Protein AF-A0A133Y085-F1 (afdb_monomer_lite)

pLDDT: mean 84.0, std 13.3, range [36.0, 98.31]

Radius of gyration: 23.94 Å; chains: 1; bounding box: 56×53×66 Å

Secondary structure (DSSP, 8-state):
-HHHHHHHHHHHH-TTEEEEEEE--TT-SS--HHHHHT-EEE-TTS--S-SSTT---EEEEEEPPHHHHHHHHHHHHTT---PPTT---S--HHHHHHHHHTHHHHHHHHHHT---HHHHTTEEE-TTS-EEETTHHHHGGGGGGSSS--SSHHHHHHHHHHHHHHSPP-----HHHHHHHHHHHHHH---B-SPPPHHHH-TTGGGTT--SS-HHHHHHHHHHHHTTB-EEEPPP--STT-HHHHHHH-GGGGEE-TTSPPPPPSEEE-SSHHHHHHHHHHHT-STT-EEEEEEEBTTSSEEEEEEEEETTEEEEEETTTTEEE-HHHHHHHBPTT--EEEEE-TT-EE-HHHHTTTEEEGGG-

Foldseek 3Di:
DVVLQVVLVVLLPDQQFQWKWKAADPPDPDTDPVSVLQGTTDASLQRPPAQDPPHPIDIGTDGQDPVQVVVQVVCVVVVAHDHGPPRDLHRDPSVVVVCVVCQVVQLVCVVVVNHGPSQVVFWDQDPVSDTDGPCNVVVLVSVPNPQAAQQVHDPVRVVLVVLQVPADQDPDADPLQVVLQVVLCVLQVFDFDDADGLCQLASLQQAVVLAPLQQLLSQVSSLVVNRRTQKYWDHADPDPPQLSVVSQVPSLVFWAASVRDRDAFLDWADDDLVRSQVVVQVSQPDAQWKKKKKAQFQVGGIHIWMWHQGPSGIWTARRSSGYTDDSSVVSVRHDPPIIIGIHTPNRIRGDSNSNNSTMDHPVVD

Structure (mmCIF, N/CA/C/O backbone):
data_AF-A0A133Y085-F1
#
_entry.id   AF-A0A133Y085-F1
#
loop_
_atom_site.group_PDB
_atom_site.id
_atom_site.type_symbol
_atom_site.label_atom_id
_atom_site.label_alt_id
_atom_site.label_comp_id
_atom_site.label_asym_id
_atom_site.label_entity_id
_atom_site.label_seq_id
_atom_site.pdbx_PDB_ins_code
_atom_site.Cartn_x
_atom_site.Cartn_y
_atom_site.Cartn_z
_atom_site.occupancy
_atom_site.B_iso_or_equiv
_atom_site.auth_seq_id
_atom_site.auth_comp_id
_atom_site.auth_asym_id
_atom_site.auth_atom_id
_atom_site.pdbx_PDB_model_num
ATOM 1 N N . MET A 1 1 ? 8.351 -23.761 -26.517 1.00 59.41 1 MET A N 1
ATOM 2 C CA . MET A 1 1 ? 7.647 -22.620 -25.881 1.00 59.41 1 MET A CA 1
ATOM 3 C C . MET A 1 1 ? 7.421 -22.854 -24.388 1.00 59.41 1 MET A C 1
ATOM 5 O O . MET A 1 1 ? 7.901 -22.040 -23.619 1.00 59.41 1 MET A O 1
ATOM 9 N N . ALA A 1 2 ? 6.787 -23.957 -23.954 1.00 66.62 2 ALA A N 1
ATOM 10 C CA . ALA A 1 2 ? 6.558 -24.228 -22.522 1.00 66.62 2 ALA A CA 1
ATOM 11 C C . ALA A 1 2 ? 7.848 -24.293 -21.673 1.00 66.62 2 ALA A C 1
ATOM 13 O O . ALA A 1 2 ? 7.907 -23.676 -20.616 1.00 66.62 2 ALA A O 1
ATOM 14 N N . TYR A 1 3 ? 8.906 -24.954 -22.164 1.00 75.88 3 TYR A N 1
ATOM 15 C CA . TYR A 1 3 ? 10.176 -25.046 -21.428 1.00 75.88 3 TYR A CA 1
ATOM 16 C C . TYR A 1 3 ? 10.865 -23.684 -21.247 1.00 75.88 3 TYR A C 1
ATOM 18 O O . TYR A 1 3 ? 11.326 -23.377 -20.158 1.00 75.88 3 TYR A O 1
ATOM 26 N N . HIS A 1 4 ? 10.853 -22.824 -22.272 1.00 81.06 4 HIS A N 1
ATOM 27 C CA . HIS A 1 4 ? 11.414 -21.475 -22.174 1.00 81.06 4 HIS A CA 1
ATOM 28 C C . HIS A 1 4 ? 10.704 -20.612 -21.133 1.00 81.06 4 HIS A C 1
ATOM 30 O O . HIS A 1 4 ? 11.339 -19.824 -20.439 1.00 81.06 4 HIS A O 1
ATOM 36 N N . LYS A 1 5 ? 9.380 -20.761 -21.017 1.00 76.31 5 LYS A N 1
ATOM 37 C CA . LYS A 1 5 ? 8.608 -20.046 -20.003 1.00 76.31 5 LYS A CA 1
ATOM 38 C C . LYS A 1 5 ? 9.004 -20.491 -18.592 1.00 76.31 5 LYS A C 1
ATOM 40 O O . LYS A 1 5 ? 9.280 -19.638 -17.756 1.00 76.31 5 LYS A O 1
ATOM 45 N N . ALA A 1 6 ? 9.120 -21.801 -18.370 1.00 73.75 6 ALA A N 1
ATOM 46 C CA . ALA A 1 6 ? 9.580 -22.358 -17.097 1.00 73.75 6 ALA A CA 1
ATOM 47 C C . ALA A 1 6 ? 11.016 -21.916 -16.746 1.00 73.75 6 ALA A C 1
ATOM 49 O O . ALA A 1 6 ? 11.302 -21.605 -15.591 1.00 73.75 6 ALA A O 1
ATOM 50 N N . ASP A 1 7 ? 11.910 -21.831 -17.738 1.00 80.56 7 ASP A N 1
ATOM 51 C CA . ASP A 1 7 ? 13.266 -21.306 -17.547 1.00 80.56 7 ASP A CA 1
ATOM 52 C C . ASP A 1 7 ? 13.260 -19.837 -17.107 1.00 80.56 7 ASP A C 1
ATOM 54 O O . ASP A 1 7 ? 13.923 -19.497 -16.126 1.00 80.56 7 ASP A O 1
ATOM 58 N N . ASN A 1 8 ? 12.467 -18.981 -17.763 1.00 79.81 8 ASN A N 1
ATOM 59 C CA . ASN A 1 8 ? 12.335 -17.575 -17.368 1.00 79.81 8 ASN A CA 1
ATOM 60 C C . ASN A 1 8 ? 11.776 -17.430 -15.945 1.00 79.81 8 ASN A C 1
ATOM 62 O O . ASN A 1 8 ? 12.309 -16.653 -15.156 1.00 79.81 8 ASN A O 1
ATOM 66 N N . GLU A 1 9 ? 10.726 -18.179 -15.595 1.00 77.38 9 GLU A N 1
ATOM 67 C CA . GLU A 1 9 ? 10.132 -18.155 -14.249 1.00 77.38 9 GLU A CA 1
ATOM 68 C C . GLU A 1 9 ? 11.148 -18.572 -13.179 1.00 77.38 9 GLU A C 1
ATOM 70 O O . GLU A 1 9 ? 11.327 -17.866 -12.185 1.00 77.38 9 GLU A O 1
ATOM 75 N N . ARG A 1 10 ? 11.889 -19.658 -13.427 1.00 78.25 10 ARG A N 1
ATOM 76 C CA . ARG A 1 10 ? 12.963 -20.121 -12.543 1.00 78.25 10 ARG A CA 1
ATOM 77 C C . ARG A 1 10 ? 14.053 -19.063 -12.372 1.00 78.25 10 ARG A C 1
ATOM 79 O O . ARG A 1 10 ? 14.468 -18.781 -11.253 1.00 78.25 10 ARG A O 1
ATOM 86 N N . TRP A 1 11 ? 14.528 -18.462 -13.460 1.00 82.25 11 TRP A N 1
ATOM 87 C CA . TRP A 1 11 ? 15.609 -17.472 -13.408 1.00 82.25 11 TRP A CA 1
ATOM 88 C C . TRP A 1 11 ? 15.200 -16.154 -12.753 1.00 82.25 11 TRP A C 1
ATOM 90 O O . TRP A 1 11 ? 16.038 -15.517 -12.120 1.00 82.25 11 TRP A O 1
ATOM 100 N N . ARG A 1 12 ? 13.925 -15.758 -12.843 1.00 76.00 12 ARG A N 1
ATOM 101 C CA . ARG A 1 12 ? 13.404 -14.576 -12.136 1.00 76.00 12 ARG A CA 1
ATOM 102 C C . ARG A 1 12 ? 13.504 -14.718 -10.615 1.00 76.00 12 ARG A C 1
ATOM 104 O O . ARG A 1 12 ? 13.791 -13.732 -9.938 1.00 76.00 12 ARG A O 1
ATOM 111 N N . GLN A 1 13 ? 13.306 -15.930 -10.093 1.00 68.44 13 GLN A N 1
ATOM 112 C CA . GLN A 1 13 ? 13.339 -16.220 -8.654 1.00 68.44 13 GLN A CA 1
ATOM 113 C C . GLN A 1 13 ? 14.761 -16.308 -8.080 1.00 68.44 13 GLN A C 1
ATOM 115 O O . GLN A 1 13 ? 14.950 -16.117 -6.880 1.00 68.44 13 GLN A O 1
ATOM 120 N N . LEU A 1 14 ? 15.762 -16.574 -8.922 1.00 76.12 14 LEU A N 1
ATOM 121 C CA . LEU A 1 14 ? 17.153 -16.719 -8.502 1.00 76.12 14 LEU A CA 1
ATOM 122 C C . LEU A 1 14 ? 17.861 -15.360 -8.506 1.00 76.12 14 LEU A C 1
ATOM 124 O O . LEU A 1 14 ? 17.887 -14.630 -9.498 1.00 76.12 14 LEU A O 1
ATOM 128 N N . ASP A 1 15 ? 18.457 -15.011 -7.375 1.00 71.25 15 ASP A N 1
ATOM 129 C CA . ASP A 1 15 ? 19.050 -13.697 -7.137 1.00 71.25 15 ASP A CA 1
ATOM 130 C C . ASP A 1 15 ? 20.455 -13.545 -7.744 1.00 71.25 15 ASP A C 1
ATOM 132 O O . ASP A 1 15 ? 20.863 -12.436 -8.075 1.00 71.25 15 ASP A O 1
ATOM 136 N N . PHE A 1 16 ? 21.172 -14.652 -7.944 1.00 79.62 16 PHE A N 1
ATOM 137 C CA . PHE A 1 16 ? 22.476 -14.704 -8.616 1.00 79.62 16 PHE A CA 1
ATOM 138 C C . PHE A 1 16 ? 22.390 -14.734 -10.152 1.00 79.62 16 PHE A C 1
ATOM 140 O O . PHE A 1 16 ? 23.419 -14.819 -10.823 1.00 79.62 16 PHE A O 1
ATOM 147 N N . ILE A 1 17 ? 21.186 -14.686 -10.733 1.00 85.31 17 ILE A N 1
ATOM 148 C CA . ILE A 1 17 ? 20.999 -14.589 -12.185 1.00 85.31 17 ILE A CA 1
ATOM 149 C C . ILE A 1 17 ? 20.945 -13.115 -12.592 1.00 85.31 17 ILE A C 1
ATOM 151 O O . ILE A 1 17 ? 20.095 -12.352 -12.134 1.00 85.31 17 ILE A O 1
ATOM 155 N N . LEU A 1 18 ? 21.846 -12.718 -13.489 1.00 83.56 18 LEU A N 1
ATOM 156 C CA . LEU A 1 18 ? 22.022 -11.341 -13.966 1.00 83.56 18 LEU A CA 1
ATOM 157 C C . LEU A 1 18 ? 21.178 -11.001 -15.204 1.00 83.56 18 LEU A C 1
ATOM 159 O O . LEU A 1 18 ? 21.094 -9.838 -15.593 1.00 83.56 18 LEU A O 1
ATOM 163 N N . GLY A 1 19 ? 20.618 -12.013 -15.858 1.00 89.00 19 GLY A N 1
ATOM 164 C CA . GLY A 1 19 ? 20.012 -11.946 -17.183 1.00 89.00 19 GLY A CA 1
ATOM 165 C C . GLY A 1 19 ? 20.162 -13.287 -17.887 1.00 89.00 19 GLY A C 1
ATOM 166 O O . GLY A 1 19 ? 20.570 -14.276 -17.273 1.00 89.00 19 GLY A O 1
ATOM 167 N N . TYR A 1 20 ? 19.895 -13.321 -19.185 1.00 92.12 20 TYR A N 1
ATOM 168 C CA . TYR A 1 20 ? 20.208 -14.482 -20.012 1.00 92.12 20 TYR A CA 1
ATOM 169 C C . TYR A 1 20 ? 20.668 -14.066 -21.404 1.00 92.12 20 TYR A C 1
ATOM 171 O O . TYR A 1 20 ? 20.372 -12.981 -21.899 1.00 92.12 20 TYR A O 1
ATOM 179 N N . GLU A 1 21 ? 21.426 -14.945 -22.038 1.00 94.06 21 GLU A N 1
ATOM 180 C CA . GLU A 1 21 ? 21.871 -14.816 -23.414 1.00 94.06 21 GLU A CA 1
ATOM 181 C C . GLU A 1 21 ? 21.022 -15.737 -24.289 1.00 94.06 21 GLU A C 1
ATOM 183 O O . GLU A 1 21 ? 21.017 -16.952 -24.098 1.00 94.06 21 GLU A O 1
ATOM 188 N N . VAL A 1 22 ? 20.280 -15.161 -25.233 1.00 92.88 22 VAL A N 1
ATOM 189 C CA . VAL A 1 22 ? 19.576 -15.927 -26.262 1.00 92.88 22 VAL A CA 1
ATOM 190 C C . VAL A 1 22 ? 20.580 -16.250 -27.351 1.00 92.88 22 VAL A C 1
ATOM 192 O O . VAL A 1 22 ? 21.147 -15.326 -27.930 1.00 92.88 22 VAL A O 1
ATOM 195 N N . LYS A 1 23 ? 20.761 -17.541 -27.636 1.00 89.88 23 LYS A N 1
ATOM 196 C CA . LYS A 1 23 ? 21.624 -18.050 -28.700 1.00 89.88 23 LYS A CA 1
ATOM 197 C C . LYS A 1 23 ? 20.839 -18.774 -29.766 1.00 89.88 23 LYS A C 1
ATOM 199 O O . LYS A 1 23 ? 19.851 -19.476 -29.499 1.00 89.88 23 LYS A O 1
ATOM 204 N N . VAL A 1 24 ? 21.318 -18.636 -30.994 1.00 88.00 24 VAL A N 1
ATOM 205 C CA . VAL A 1 24 ? 20.749 -19.368 -32.115 1.00 88.00 24 VAL A CA 1
ATOM 206 C C . VAL A 1 24 ? 21.204 -20.827 -32.074 1.00 88.00 24 VAL A C 1
ATOM 208 O O . VAL A 1 24 ? 22.325 -21.152 -31.689 1.00 88.00 24 VAL A O 1
ATOM 211 N N . SER A 1 25 ? 20.304 -21.748 -32.416 1.00 76.94 25 SER A N 1
ATOM 212 C CA . SER A 1 25 ? 20.631 -23.173 -32.459 1.00 76.94 25 SER A CA 1
ATOM 213 C C . SER A 1 25 ? 21.518 -23.468 -33.670 1.00 76.94 25 SER A C 1
ATOM 215 O O . SER A 1 25 ? 21.072 -23.347 -34.809 1.00 76.94 25 SER A O 1
ATOM 217 N N . GLY A 1 26 ? 22.768 -23.862 -33.418 1.00 67.25 26 GLY A N 1
ATOM 218 C CA . GLY A 1 26 ? 23.760 -24.168 -34.456 1.00 67.25 26 GLY A CA 1
ATOM 219 C C . GLY A 1 26 ? 23.521 -25.474 -35.226 1.00 67.25 26 GLY A C 1
ATOM 220 O O . GLY A 1 26 ? 24.322 -25.823 -36.083 1.00 67.25 26 GLY A O 1
ATOM 221 N N . THR A 1 27 ? 22.446 -26.214 -34.939 1.00 62.78 27 THR A N 1
ATOM 222 C CA . THR A 1 27 ? 22.132 -27.505 -35.582 1.00 62.78 27 THR A CA 1
ATOM 223 C C . THR A 1 27 ? 21.254 -27.383 -36.832 1.00 62.78 27 THR A C 1
ATOM 225 O O . THR A 1 27 ? 20.909 -28.400 -37.431 1.00 62.78 27 THR A O 1
ATOM 228 N N . ASN A 1 28 ? 20.875 -26.170 -37.250 1.00 60.53 28 ASN A N 1
ATOM 229 C CA . ASN A 1 28 ? 20.062 -25.947 -38.447 1.00 60.53 28 ASN A CA 1
ATOM 230 C C . ASN A 1 28 ? 20.889 -25.279 -39.566 1.00 60.53 28 ASN A C 1
ATOM 232 O O . ASN A 1 28 ? 21.370 -24.170 -39.344 1.00 60.53 28 ASN A O 1
ATOM 236 N N . PRO A 1 29 ? 21.004 -25.874 -40.771 1.00 61.44 29 PRO A N 1
ATOM 237 C CA . PRO A 1 29 ? 21.703 -25.250 -41.901 1.00 61.44 29 PRO A CA 1
ATOM 238 C C . PRO A 1 29 ? 21.036 -23.954 -42.396 1.00 61.44 29 PRO A C 1
ATOM 240 O O . PRO A 1 29 ? 21.716 -23.096 -42.947 1.00 61.44 29 PRO A O 1
ATOM 243 N N . ASN A 1 30 ? 19.732 -23.772 -42.153 1.00 67.69 30 ASN A N 1
ATOM 244 C CA . ASN A 1 30 ? 18.993 -22.555 -42.502 1.00 67.69 30 ASN A CA 1
ATOM 245 C C . ASN A 1 30 ? 18.658 -21.755 -41.245 1.00 67.69 30 ASN A C 1
ATOM 247 O O . ASN A 1 30 ? 17.535 -21.790 -40.728 1.00 67.69 30 ASN A O 1
ATOM 251 N N . VAL A 1 31 ? 19.664 -21.057 -40.727 1.00 72.56 31 VAL A N 1
ATOM 252 C CA . VAL A 1 31 ? 19.506 -20.197 -39.560 1.00 72.56 31 VAL A CA 1
ATOM 253 C C . VAL A 1 31 ? 18.552 -19.046 -39.895 1.00 72.56 31 VAL A C 1
ATOM 255 O O . VAL A 1 31 ? 18.746 -18.318 -40.865 1.00 72.56 31 VAL A O 1
ATOM 258 N N . CYS A 1 32 ? 17.492 -18.886 -39.100 1.00 83.38 32 CYS A N 1
ATOM 259 C CA . CYS A 1 32 ? 16.495 -17.843 -39.327 1.00 83.38 32 CYS A CA 1
ATOM 260 C C . CYS A 1 32 ? 17.144 -16.443 -39.228 1.00 83.38 32 CYS A C 1
ATOM 262 O O . CYS A 1 32 ? 17.728 -16.141 -38.183 1.00 83.38 32 CYS A O 1
ATOM 264 N N . PRO A 1 33 ? 16.999 -15.563 -40.243 1.00 86.69 33 PRO A N 1
ATOM 265 C CA . PRO A 1 33 ? 17.565 -14.212 -40.210 1.00 86.69 33 PRO A CA 1
ATOM 266 C C . PRO A 1 33 ? 17.097 -13.382 -39.014 1.00 86.69 33 PRO A C 1
ATOM 268 O O . PRO A 1 33 ? 17.908 -12.709 -38.389 1.00 86.69 33 PRO A O 1
ATOM 271 N N . LEU A 1 34 ? 15.819 -13.506 -38.634 1.00 87.38 34 LEU A N 1
ATOM 272 C CA . LEU A 1 34 ? 15.273 -12.844 -37.446 1.00 87.38 34 LEU A CA 1
ATOM 273 C C . LEU A 1 34 ? 15.955 -13.336 -36.163 1.00 87.38 34 LEU A C 1
ATOM 275 O O . LEU A 1 34 ? 16.237 -12.551 -35.269 1.00 87.38 34 LEU A O 1
ATOM 279 N N . CYS A 1 35 ? 16.237 -14.637 -36.057 1.00 89.00 35 CYS A N 1
ATOM 280 C CA . CYS A 1 35 ? 16.914 -15.186 -34.886 1.00 89.00 35 CYS A CA 1
ATOM 281 C C . CYS A 1 35 ? 18.345 -14.668 -34.742 1.00 89.00 35 CYS A C 1
ATOM 283 O O . CYS A 1 35 ? 18.760 -14.432 -33.614 1.00 89.00 35 CYS A O 1
ATOM 285 N N . MET A 1 36 ? 19.068 -14.500 -35.855 1.00 88.62 36 MET A N 1
ATOM 286 C CA . MET A 1 36 ? 20.408 -13.897 -35.852 1.00 88.62 36 MET A CA 1
ATOM 287 C C . MET A 1 36 ? 20.336 -12.410 -35.515 1.00 88.62 36 MET A C 1
ATOM 289 O O . MET A 1 36 ? 21.104 -11.918 -34.698 1.00 88.62 36 MET A O 1
ATOM 293 N N . GLU A 1 37 ? 19.375 -11.699 -36.111 1.00 90.81 37 GLU A N 1
ATOM 294 C CA . GLU A 1 37 ? 19.168 -10.277 -35.854 1.00 90.81 37 GLU A CA 1
ATOM 295 C C . GLU A 1 37 ? 18.845 -10.007 -34.385 1.00 90.81 37 GLU A C 1
ATOM 297 O O . GLU A 1 37 ? 19.318 -9.013 -33.855 1.00 90.81 37 GLU A O 1
ATOM 302 N N . LEU A 1 38 ? 18.064 -10.869 -33.726 1.00 92.06 38 LEU A N 1
ATOM 303 C CA . LEU A 1 38 ? 17.627 -10.693 -32.337 1.00 92.06 38 LEU A CA 1
ATOM 304 C C . LEU A 1 38 ? 18.476 -11.477 -31.319 1.00 92.06 38 LEU A C 1
ATOM 306 O O . LEU A 1 38 ? 18.115 -11.546 -30.143 1.00 92.06 38 LEU A O 1
ATOM 310 N N . GLU A 1 39 ? 19.590 -12.081 -31.730 1.00 91.94 39 GLU A N 1
ATOM 311 C CA . GLU A 1 39 ? 20.511 -12.756 -30.811 1.00 91.94 39 GLU A CA 1
ATOM 312 C C . GLU A 1 39 ? 21.131 -11.756 -29.820 1.00 91.94 39 GLU A C 1
ATOM 314 O O . GLU A 1 39 ? 21.417 -10.611 -30.171 1.00 91.94 39 GLU A O 1
ATOM 319 N N . GLY A 1 40 ? 21.351 -12.163 -28.568 1.00 93.25 40 GLY A N 1
ATOM 320 C CA . GLY A 1 40 ? 22.070 -11.323 -27.612 1.00 93.25 40 GLY A CA 1
ATOM 321 C C . GLY A 1 40 ? 21.645 -11.499 -26.163 1.00 93.25 40 GLY A C 1
ATOM 322 O O . GLY A 1 40 ? 20.989 -12.468 -25.784 1.00 93.25 40 GLY A O 1
ATOM 323 N N . LYS A 1 41 ? 22.055 -10.538 -25.334 1.00 93.12 41 LYS A N 1
ATOM 324 C CA . LYS A 1 41 ? 21.824 -10.543 -23.886 1.00 93.12 41 LYS A CA 1
ATOM 325 C C . LYS A 1 41 ? 20.559 -9.772 -23.547 1.00 93.12 41 LYS A C 1
ATOM 327 O O . LYS A 1 41 ? 20.446 -8.600 -23.895 1.00 93.12 41 LYS A O 1
ATOM 332 N N . TYR A 1 42 ? 19.657 -10.421 -22.828 1.00 91.25 42 TYR A N 1
ATOM 333 C CA . TYR A 1 42 ? 18.380 -9.872 -22.404 1.00 91.25 42 TYR A CA 1
ATOM 334 C C . TYR A 1 42 ? 18.299 -9.795 -20.871 1.00 91.25 42 TYR A C 1
ATOM 336 O O . TYR A 1 42 ? 18.929 -10.603 -20.174 1.00 91.25 42 TYR A O 1
ATOM 344 N N . PRO A 1 43 ? 17.537 -8.827 -20.328 1.00 87.69 43 PRO A N 1
ATOM 345 C CA . PRO A 1 43 ? 17.205 -8.789 -18.907 1.00 87.69 43 PRO A CA 1
ATOM 346 C C . PRO A 1 43 ? 16.505 -10.076 -18.471 1.00 87.69 43 PRO A C 1
ATOM 348 O O . PRO A 1 43 ? 15.755 -10.659 -19.255 1.00 87.69 43 PRO A O 1
ATOM 351 N N . LYS A 1 44 ? 16.697 -10.500 -17.215 1.00 83.88 44 LYS A N 1
ATOM 352 C CA . LYS A 1 44 ? 16.074 -11.736 -16.696 1.00 83.88 44 LYS A CA 1
ATOM 353 C C . LYS A 1 44 ? 14.544 -11.655 -16.677 1.00 83.88 44 LYS A C 1
ATOM 355 O O . LYS A 1 44 ? 13.858 -12.671 -16.651 1.00 83.88 44 LYS A O 1
ATOM 360 N N . GLU A 1 45 ? 14.012 -10.439 -16.693 1.00 79.81 45 GLU A N 1
ATOM 361 C CA . GLU A 1 45 ? 12.589 -10.153 -16.702 1.00 79.81 45 GLU A CA 1
ATOM 362 C C . GLU A 1 45 ? 11.977 -10.205 -18.105 1.00 79.81 45 GLU A C 1
ATOM 364 O O . GLU A 1 45 ? 10.769 -10.391 -18.229 1.00 79.81 45 GLU A O 1
ATOM 369 N N . PHE A 1 46 ? 12.780 -10.112 -19.170 1.00 87.44 46 PHE A N 1
ATOM 370 C CA . PHE A 1 46 ? 12.278 -10.308 -20.528 1.00 87.44 46 PHE A CA 1
ATOM 371 C C . PHE A 1 46 ? 11.699 -11.728 -20.648 1.00 87.44 46 PHE A C 1
ATOM 373 O O . PHE A 1 46 ? 12.337 -12.706 -20.265 1.00 87.44 46 PHE A O 1
ATOM 380 N N . GLU A 1 47 ? 10.476 -11.865 -21.148 1.00 87.25 47 GLU A N 1
ATOM 381 C CA . GLU A 1 47 ? 9.821 -13.147 -21.388 1.00 87.25 47 GLU A CA 1
ATOM 382 C C . GLU A 1 47 ? 10.159 -13.634 -22.797 1.00 87.25 47 GLU A C 1
ATOM 384 O O . GLU A 1 47 ? 9.530 -13.255 -23.789 1.00 87.25 47 GLU A O 1
ATOM 389 N N . PHE A 1 48 ? 11.187 -14.475 -22.890 1.00 89.94 48 PHE A N 1
ATOM 390 C CA . PHE A 1 48 ? 11.559 -15.136 -24.132 1.00 89.94 48 PHE A CA 1
ATOM 391 C C . PHE A 1 48 ? 10.895 -16.509 -24.219 1.00 89.94 48 PHE A C 1
ATOM 393 O O . PHE A 1 48 ? 11.275 -17.428 -23.503 1.00 89.94 48 PHE A O 1
ATOM 400 N N . VAL A 1 49 ? 9.927 -16.674 -25.123 1.00 87.06 49 VAL A N 1
ATOM 401 C CA . VAL A 1 49 ? 9.327 -17.985 -25.460 1.00 87.06 49 VAL A CA 1
ATOM 402 C C . VAL A 1 49 ? 9.682 -18.457 -26.881 1.00 87.06 49 VAL A C 1
ATOM 404 O O . VAL A 1 49 ? 9.219 -19.517 -27.313 1.00 87.06 49 VAL A O 1
ATOM 407 N N . GLY A 1 50 ? 10.513 -17.672 -27.582 1.00 88.75 50 GLY A N 1
ATOM 408 C CA . GLY A 1 50 ? 10.944 -17.801 -28.981 1.00 88.75 50 GLY A CA 1
ATOM 409 C C . GLY A 1 50 ? 10.961 -16.436 -29.708 1.00 88.75 50 GLY A C 1
ATOM 410 O O . GLY A 1 50 ? 10.639 -15.413 -29.109 1.00 88.75 50 GLY A O 1
ATOM 411 N N . TRP A 1 51 ? 11.284 -16.404 -31.008 1.00 89.38 51 TRP A N 1
ATOM 412 C CA . TRP A 1 51 ? 11.059 -15.216 -31.866 1.00 89.38 51 TRP A CA 1
ATOM 413 C C . TRP A 1 51 ? 9.906 -15.372 -32.871 1.00 89.38 51 TRP A C 1
ATOM 415 O O . TRP A 1 51 ? 9.172 -14.431 -33.154 1.00 89.38 51 TRP A O 1
ATOM 425 N N . HIS A 1 52 ? 9.708 -16.582 -33.390 1.00 86.75 52 HIS A N 1
ATOM 426 C CA . HIS A 1 52 ? 8.637 -16.956 -34.319 1.00 86.75 52 HIS A CA 1
ATOM 427 C C . HIS A 1 52 ? 8.086 -18.363 -33.985 1.00 86.75 52 HIS A C 1
ATOM 429 O O . HIS A 1 52 ? 8.650 -19.046 -33.123 1.00 86.75 52 HIS A O 1
ATOM 435 N N . PRO A 1 53 ? 6.983 -18.834 -34.596 1.00 85.19 53 PRO A N 1
ATOM 436 C CA . PRO A 1 53 ? 6.528 -20.216 -34.420 1.00 85.19 53 PRO A CA 1
ATOM 437 C C . PRO A 1 53 ? 7.635 -21.221 -34.773 1.00 85.19 53 PRO A C 1
ATOM 439 O O . PRO A 1 53 ? 8.393 -20.995 -35.715 1.00 85.19 53 PRO A O 1
ATOM 442 N N . HIS A 1 54 ? 7.745 -22.314 -34.013 1.00 82.88 54 HIS A N 1
ATOM 443 C CA . HIS A 1 54 ? 8.795 -23.337 -34.171 1.00 82.88 54 HIS A CA 1
ATOM 444 C C . HIS A 1 54 ? 10.241 -22.815 -34.028 1.00 82.88 54 HIS A C 1
ATOM 446 O O . HIS A 1 54 ? 11.177 -23.414 -34.558 1.00 82.88 54 HIS A O 1
ATOM 452 N N . CYS A 1 55 ? 10.443 -21.705 -33.310 1.00 84.94 55 CYS A N 1
ATOM 453 C CA . CYS A 1 55 ? 11.780 -21.214 -32.982 1.00 84.94 55 CYS A CA 1
ATOM 454 C C . CYS A 1 55 ? 12.555 -22.253 -32.152 1.00 84.94 55 CYS A C 1
ATOM 456 O O . CYS A 1 55 ? 12.026 -22.790 -31.179 1.00 84.94 55 CYS A O 1
ATOM 458 N N . ARG A 1 56 ? 13.803 -22.530 -32.553 1.00 86.12 56 ARG A N 1
ATOM 459 C CA . ARG A 1 56 ? 14.712 -23.489 -31.893 1.00 86.12 56 ARG A CA 1
ATOM 460 C C . ARG A 1 56 ? 15.824 -22.816 -31.084 1.00 86.12 56 ARG A C 1
ATOM 462 O O . ARG A 1 56 ? 16.695 -23.506 -30.565 1.00 86.12 56 ARG A O 1
ATOM 469 N N . CYS A 1 57 ? 15.840 -21.485 -31.014 1.00 88.06 57 CYS A N 1
ATOM 470 C CA . CYS A 1 57 ? 16.803 -20.758 -30.189 1.00 88.06 57 CYS A CA 1
ATOM 471 C C . CYS A 1 57 ? 16.674 -21.170 -28.720 1.00 88.06 57 CYS A C 1
ATOM 473 O O . CYS A 1 57 ? 15.610 -21.594 -28.278 1.00 88.06 57 CYS A O 1
ATOM 475 N N . HIS A 1 58 ? 17.755 -21.035 -27.963 1.00 87.81 58 HIS A N 1
ATOM 476 C CA . HIS A 1 58 ? 17.775 -21.353 -26.539 1.00 87.81 58 HIS A CA 1
ATOM 477 C C . HIS A 1 58 ? 18.368 -20.197 -25.747 1.00 87.81 58 HIS A C 1
ATOM 479 O O . HIS A 1 58 ? 19.141 -19.405 -26.278 1.00 87.81 58 HIS A O 1
ATOM 485 N N . ALA A 1 59 ? 17.963 -20.084 -24.487 1.00 90.75 59 ALA A N 1
ATOM 486 C CA . ALA A 1 59 ? 18.470 -19.078 -23.572 1.00 90.75 59 ALA A CA 1
ATOM 487 C C . ALA A 1 59 ? 19.439 -19.733 -22.582 1.00 90.75 59 ALA A C 1
ATOM 489 O O . ALA A 1 59 ? 19.212 -20.858 -22.138 1.00 90.75 59 ALA A O 1
ATOM 490 N N . ILE A 1 60 ? 20.521 -19.032 -22.260 1.00 91.81 60 ILE A N 1
ATOM 491 C CA . ILE A 1 60 ? 21.551 -19.463 -21.314 1.00 91.81 60 ILE A CA 1
ATOM 492 C C . ILE A 1 60 ? 21.608 -18.427 -20.189 1.00 91.81 60 ILE A C 1
ATOM 494 O O . ILE A 1 60 ? 21.790 -17.244 -20.484 1.00 91.81 60 ILE A O 1
ATOM 498 N N . PRO A 1 61 ? 21.466 -18.817 -18.911 1.00 91.56 61 PRO A N 1
ATOM 499 C CA . PRO A 1 61 ? 21.494 -17.860 -17.815 1.00 91.56 61 PRO A CA 1
ATOM 500 C C . PRO A 1 61 ? 22.879 -17.227 -17.673 1.00 91.56 61 PRO A C 1
ATOM 502 O O . PRO A 1 61 ? 23.905 -17.901 -17.767 1.00 91.56 61 PRO A O 1
ATOM 505 N N . ILE A 1 62 ? 22.904 -15.927 -17.392 1.00 91.12 62 ILE A N 1
ATOM 506 C CA . ILE A 1 62 ? 24.125 -15.200 -17.052 1.00 91.12 62 ILE A CA 1
ATOM 507 C C . ILE A 1 62 ? 24.249 -15.218 -15.530 1.00 91.12 62 ILE A C 1
ATOM 509 O O . ILE A 1 62 ? 23.437 -14.609 -14.834 1.00 91.12 62 ILE A O 1
ATOM 513 N N . LEU A 1 63 ? 25.253 -15.925 -15.019 1.00 88.81 63 LEU A N 1
ATOM 514 C CA . LEU A 1 63 ? 25.495 -16.051 -13.582 1.00 88.81 63 LEU A CA 1
ATOM 515 C C . LEU A 1 63 ? 26.338 -14.886 -13.053 1.00 88.81 63 LEU A C 1
ATOM 517 O O . LEU A 1 63 ? 27.265 -14.413 -13.718 1.00 88.81 63 LEU A O 1
ATOM 521 N N . GLU A 1 64 ? 26.043 -14.460 -11.829 1.00 83.75 64 GLU A N 1
ATOM 522 C CA . GLU A 1 64 ? 26.931 -13.618 -11.036 1.00 83.75 64 GLU A CA 1
ATOM 523 C C . GLU A 1 64 ? 28.226 -14.377 -10.706 1.00 83.75 64 GLU A C 1
ATOM 525 O O . GLU A 1 64 ? 28.235 -15.601 -10.551 1.00 83.75 64 GLU A O 1
ATOM 530 N N . LYS A 1 65 ? 29.352 -13.659 -10.616 1.00 87.50 65 LYS A N 1
ATOM 531 C CA . LYS A 1 65 ? 30.618 -14.283 -10.219 1.00 87.50 65 LYS A CA 1
ATOM 532 C C . LYS A 1 65 ? 30.517 -14.761 -8.763 1.00 87.50 65 LYS A C 1
ATOM 534 O O . LYS A 1 65 ? 30.021 -13.994 -7.937 1.00 87.50 65 LYS A O 1
ATOM 539 N N . PRO A 1 66 ? 31.057 -15.943 -8.409 1.00 86.94 66 PRO A N 1
ATOM 540 C CA . PRO A 1 66 ? 30.978 -16.466 -7.042 1.00 86.94 66 PRO A CA 1
ATOM 541 C C . PRO A 1 66 ? 31.469 -15.485 -5.966 1.00 86.94 66 PRO A C 1
ATOM 543 O O . PRO A 1 66 ? 30.841 -15.349 -4.922 1.00 86.94 66 PRO A O 1
ATOM 546 N N . GLU A 1 67 ? 32.551 -14.749 -6.232 1.00 87.06 67 GLU A N 1
ATOM 547 C CA . GLU A 1 67 ? 33.104 -13.751 -5.304 1.00 87.06 67 GLU A CA 1
ATOM 548 C C . GLU A 1 67 ? 32.168 -12.555 -5.069 1.00 87.06 67 GLU A C 1
ATOM 550 O O . GLU A 1 67 ? 32.033 -12.084 -3.940 1.00 87.06 67 GLU A O 1
ATOM 555 N N . ASP A 1 68 ? 31.523 -12.064 -6.131 1.00 81.00 68 ASP A N 1
ATOM 556 C CA . ASP A 1 68 ? 30.592 -10.932 -6.071 1.00 81.00 68 ASP A CA 1
ATOM 557 C C . ASP A 1 68 ? 29.309 -11.354 -5.325 1.00 81.00 68 ASP A C 1
ATOM 559 O O . ASP A 1 68 ? 28.827 -10.632 -4.448 1.00 81.00 68 ASP A O 1
ATOM 563 N N . PHE A 1 69 ? 28.834 -12.580 -5.579 1.00 80.06 69 PHE A N 1
ATOM 564 C CA . PHE A 1 69 ? 27.717 -13.188 -4.856 1.00 80.06 69 PHE A CA 1
ATOM 565 C C . PHE A 1 69 ? 28.009 -13.335 -3.354 1.00 80.06 69 PHE A C 1
ATOM 567 O O . PHE A 1 69 ? 27.201 -12.924 -2.524 1.00 80.06 69 PHE A O 1
ATOM 574 N N . LEU A 1 70 ? 29.184 -13.859 -2.980 1.00 83.69 70 LEU A N 1
ATOM 575 C CA . LEU A 1 70 ? 29.573 -14.024 -1.573 1.00 83.69 70 LEU A CA 1
ATOM 576 C C . LEU A 1 70 ? 29.608 -12.691 -0.817 1.00 83.69 70 LEU A C 1
ATOM 578 O O . LEU A 1 70 ? 29.071 -12.603 0.288 1.00 83.69 70 LEU A O 1
ATOM 582 N N . LYS A 1 71 ? 30.175 -11.638 -1.421 1.00 81.56 71 LYS A N 1
ATOM 583 C CA . LYS A 1 71 ? 30.176 -10.286 -0.832 1.00 81.56 71 LYS A CA 1
ATOM 584 C C . LYS A 1 71 ? 28.758 -9.762 -0.623 1.00 81.56 71 LYS A C 1
ATOM 586 O O . LYS A 1 71 ? 28.472 -9.157 0.408 1.00 81.56 71 LYS A O 1
ATOM 591 N N . ARG A 1 72 ? 27.861 -10.021 -1.578 1.00 80.44 72 ARG A N 1
ATOM 592 C CA . ARG A 1 72 ? 26.449 -9.634 -1.487 1.00 80.44 72 ARG A CA 1
ATOM 593 C C . ARG A 1 72 ? 25.723 -10.375 -0.361 1.00 80.44 72 ARG A C 1
ATOM 595 O O . ARG A 1 72 ? 24.983 -9.743 0.386 1.00 80.44 72 ARG A O 1
ATOM 602 N N . GLN A 1 73 ? 25.994 -11.666 -0.172 1.00 78.50 73 GLN A N 1
ATOM 603 C CA . GLN A 1 73 ? 25.428 -12.442 0.939 1.00 78.50 73 GLN A CA 1
ATOM 604 C C . GLN A 1 73 ? 25.969 -11.999 2.306 1.00 78.50 73 GLN A C 1
ATOM 606 O O . GLN A 1 73 ? 25.210 -11.928 3.269 1.00 78.50 73 GLN A O 1
ATOM 611 N N . GLN A 1 74 ? 27.254 -11.646 2.397 1.00 82.75 74 GLN A N 1
ATOM 612 C CA . GLN A 1 74 ? 27.846 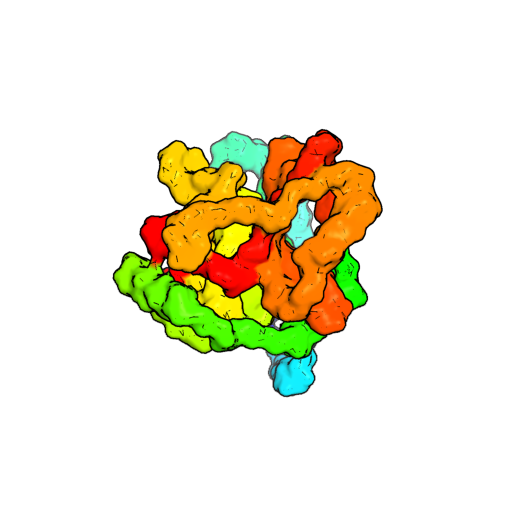-11.086 3.620 1.00 82.75 74 GLN A CA 1
ATOM 613 C C . GLN A 1 74 ? 27.247 -9.722 3.973 1.00 82.75 74 GLN A C 1
ATOM 615 O O . GLN A 1 74 ? 26.905 -9.482 5.128 1.00 82.75 74 GLN A O 1
ATOM 620 N N . ALA A 1 75 ? 27.067 -8.847 2.979 1.00 70.56 75 ALA A N 1
ATOM 621 C CA . ALA A 1 75 ? 26.378 -7.577 3.174 1.00 70.56 75 ALA A CA 1
ATOM 622 C C . ALA A 1 75 ? 24.941 -7.806 3.670 1.00 70.56 75 ALA A C 1
ATOM 624 O O . ALA A 1 75 ? 24.520 -7.178 4.640 1.00 70.56 75 ALA A O 1
ATOM 625 N N . LEU A 1 76 ? 24.225 -8.774 3.083 1.00 71.75 76 LEU A N 1
ATOM 626 C CA . LEU A 1 76 ? 22.859 -9.114 3.482 1.00 71.75 76 LEU A CA 1
ATOM 627 C C . LEU A 1 76 ? 22.778 -9.576 4.945 1.00 71.75 76 LEU A C 1
ATOM 629 O O . LEU A 1 76 ? 21.874 -9.160 5.664 1.00 71.75 76 LEU A O 1
ATOM 633 N N . GLN A 1 77 ? 23.743 -10.376 5.410 1.00 71.69 77 GLN A N 1
ATOM 634 C CA . GLN A 1 77 ? 23.844 -10.791 6.818 1.00 71.69 77 GLN A CA 1
ATOM 635 C C . GLN A 1 77 ? 24.068 -9.614 7.776 1.00 71.69 77 GLN A C 1
ATOM 637 O O . GLN A 1 77 ? 23.638 -9.666 8.924 1.00 71.69 77 GLN A O 1
ATOM 642 N N . GLN A 1 78 ? 24.708 -8.542 7.307 1.00 73.06 78 GLN A N 1
ATOM 643 C CA . GLN A 1 78 ? 24.916 -7.298 8.057 1.00 73.06 78 GLN A CA 1
ATOM 644 C C . GLN A 1 78 ? 23.738 -6.316 7.914 1.00 73.06 78 GLN A C 1
ATOM 646 O O . GLN A 1 78 ? 23.861 -5.148 8.280 1.00 73.06 78 GLN A O 1
ATOM 651 N N . GLY A 1 79 ? 22.611 -6.761 7.346 1.00 55.03 79 GLY A N 1
ATOM 652 C CA . GLY A 1 79 ? 21.437 -5.926 7.086 1.00 55.03 79 GLY A CA 1
ATOM 653 C C . GLY A 1 79 ? 21.602 -4.957 5.908 1.00 55.03 79 GLY A C 1
ATOM 654 O O . GLY A 1 79 ? 20.766 -4.080 5.712 1.00 55.03 79 GLY A O 1
ATOM 655 N N . GLN A 1 80 ? 22.665 -5.089 5.107 1.00 52.91 80 GLN A N 1
ATOM 656 C CA . GLN A 1 80 ? 22.937 -4.237 3.949 1.00 52.91 80 GLN A CA 1
ATOM 657 C C . GLN A 1 80 ? 22.533 -4.941 2.649 1.00 52.91 80 GLN A C 1
ATOM 659 O O . GLN A 1 80 ? 23.079 -5.980 2.287 1.00 52.91 80 GLN A O 1
ATOM 664 N N . HIS A 1 81 ? 21.611 -4.355 1.884 1.00 58.12 81 HIS A N 1
ATOM 665 C CA . HIS A 1 81 ? 21.237 -4.900 0.579 1.00 58.12 81 HIS A CA 1
ATOM 666 C C . HIS A 1 81 ? 22.067 -4.279 -0.554 1.00 58.12 81 HIS A C 1
ATOM 668 O O . HIS A 1 81 ? 21.909 -3.106 -0.901 1.00 58.12 81 HIS A O 1
ATOM 674 N N . VAL A 1 82 ? 22.943 -5.081 -1.160 1.00 61.53 82 VAL A N 1
ATOM 675 C CA . VAL A 1 82 ? 23.790 -4.688 -2.297 1.00 61.53 82 VAL A CA 1
ATOM 676 C C . VAL A 1 82 ? 23.218 -5.325 -3.571 1.00 61.53 82 VAL A C 1
ATOM 678 O O . VAL A 1 82 ? 22.888 -6.504 -3.541 1.00 61.53 82 VAL A O 1
ATOM 681 N N . PRO A 1 83 ? 23.056 -4.596 -4.688 1.00 60.94 83 PRO A N 1
ATOM 682 C CA . PRO A 1 83 ? 22.530 -5.143 -5.930 1.00 60.94 83 PRO A CA 1
ATOM 683 C C . PRO A 1 83 ? 23.590 -6.007 -6.610 1.00 60.94 83 PRO A C 1
ATOM 685 O O . PRO A 1 83 ? 24.788 -5.772 -6.424 1.00 60.94 83 PRO A O 1
ATOM 688 N N . PRO A 1 84 ? 23.171 -6.943 -7.469 1.00 65.19 84 PRO A N 1
ATOM 689 C CA . PRO A 1 84 ? 24.118 -7.724 -8.238 1.00 65.19 84 PRO A CA 1
ATOM 690 C C . PRO A 1 84 ? 24.894 -6.840 -9.225 1.00 65.19 84 PRO A C 1
ATOM 692 O O . PRO A 1 84 ? 24.331 -5.987 -9.927 1.00 65.19 84 PRO A O 1
ATOM 695 N N . LEU A 1 85 ? 26.208 -7.046 -9.296 1.00 69.12 85 LEU A N 1
ATOM 696 C CA . LEU A 1 85 ? 27.060 -6.307 -10.224 1.00 69.12 85 LEU A CA 1
ATOM 697 C C . LEU A 1 85 ? 26.836 -6.817 -11.654 1.00 69.12 85 LEU A C 1
ATOM 699 O O . LEU A 1 85 ? 26.794 -8.016 -11.906 1.00 69.12 85 LEU A O 1
ATOM 703 N N . ARG A 1 86 ? 26.785 -5.893 -12.623 1.00 74.44 86 ARG A N 1
ATOM 704 C CA . ARG A 1 86 ? 26.716 -6.197 -14.071 1.00 74.44 86 ARG A CA 1
ATOM 705 C C . ARG A 1 86 ? 25.418 -6.885 -14.536 1.00 74.44 86 ARG A C 1
ATOM 707 O O . ARG A 1 86 ? 25.425 -7.546 -15.572 1.00 74.44 86 ARG A O 1
ATOM 714 N N . ALA A 1 87 ? 24.307 -6.694 -13.822 1.00 77.31 87 ALA A N 1
ATOM 715 C CA . ALA A 1 87 ? 22.984 -7.108 -14.292 1.00 77.31 87 ALA A CA 1
ATOM 716 C C . ALA A 1 87 ? 22.653 -6.514 -15.677 1.00 77.31 87 ALA A C 1
ATOM 718 O O . ALA A 1 87 ? 22.925 -5.336 -15.941 1.00 77.31 87 ALA A O 1
ATOM 719 N N . VAL A 1 88 ? 22.055 -7.320 -16.556 1.00 80.56 88 VAL A N 1
ATOM 720 C CA . VAL A 1 88 ? 21.610 -6.894 -17.889 1.00 80.56 88 VAL A CA 1
ATOM 721 C C . VAL A 1 88 ? 20.310 -6.112 -17.734 1.00 80.56 88 VAL A C 1
ATOM 723 O O . VAL A 1 88 ? 19.280 -6.672 -17.383 1.00 80.56 88 VAL A O 1
ATOM 726 N N . LYS A 1 89 ? 20.358 -4.798 -17.975 1.00 73.50 89 LYS A N 1
ATOM 727 C CA . LYS A 1 89 ? 19.224 -3.890 -17.715 1.00 73.50 89 LYS A CA 1
ATOM 728 C C . LYS A 1 89 ? 18.355 -3.603 -18.932 1.00 73.50 89 LYS A C 1
ATOM 730 O O . LYS A 1 89 ? 17.213 -3.188 -18.780 1.00 73.50 89 LYS A O 1
ATOM 735 N N . GLN A 1 90 ? 18.901 -3.761 -20.134 1.00 78.62 90 GLN A N 1
ATOM 736 C CA . GLN A 1 90 ? 18.213 -3.425 -21.377 1.00 78.62 90 GLN A CA 1
ATOM 737 C C . GLN A 1 90 ? 18.368 -4.569 -22.382 1.00 78.62 90 GLN A C 1
ATOM 739 O O . GLN A 1 90 ? 19.394 -5.253 -22.342 1.00 78.62 90 GLN A O 1
ATOM 744 N N . PRO A 1 91 ? 17.389 -4.775 -23.283 1.00 86.00 91 PRO A N 1
ATOM 745 C CA . PRO A 1 91 ? 17.572 -5.632 -24.446 1.00 86.00 91 PRO A CA 1
ATOM 746 C C . PRO A 1 91 ? 18.752 -5.145 -25.297 1.00 86.00 91 PRO A C 1
ATOM 748 O O . PRO A 1 91 ? 19.129 -3.969 -25.218 1.00 86.00 91 PRO A O 1
ATOM 751 N N . PRO A 1 92 ? 19.323 -6.016 -26.136 1.00 90.12 92 PRO A N 1
ATOM 752 C CA . PRO A 1 92 ? 20.498 -5.672 -26.915 1.00 90.12 92 PRO A CA 1
ATOM 753 C C . PRO A 1 92 ? 20.145 -4.650 -28.017 1.00 90.12 92 PRO A C 1
ATOM 755 O O . PRO A 1 92 ? 18.989 -4.496 -28.421 1.00 90.12 92 PRO A O 1
ATOM 758 N N . GLN A 1 93 ? 21.137 -3.885 -28.479 1.00 86.75 93 GLN A N 1
ATOM 759 C CA . GLN A 1 93 ? 20.909 -2.722 -29.350 1.00 86.75 93 GLN A CA 1
ATOM 760 C C . GLN A 1 93 ? 20.258 -3.088 -30.694 1.00 86.75 93 GLN A C 1
ATOM 762 O O . GLN A 1 93 ? 19.408 -2.352 -31.190 1.00 86.75 93 GLN A O 1
ATOM 767 N N . ASN A 1 94 ? 20.620 -4.239 -31.253 1.00 88.56 94 ASN A N 1
ATOM 768 C CA . ASN A 1 94 ? 19.984 -4.851 -32.421 1.00 88.56 94 ASN A CA 1
ATOM 769 C C . ASN A 1 94 ? 18.473 -5.051 -32.227 1.00 88.56 94 ASN A C 1
ATOM 771 O O . ASN A 1 94 ? 17.698 -4.689 -33.109 1.00 88.56 94 ASN A O 1
ATOM 775 N N . PHE A 1 95 ? 18.035 -5.520 -31.056 1.00 90.31 95 PHE A N 1
ATOM 776 C CA . PHE A 1 95 ? 16.613 -5.649 -30.739 1.00 90.31 95 PHE A CA 1
ATOM 777 C C . PHE A 1 95 ? 15.913 -4.284 -30.716 1.00 90.31 95 PHE A C 1
ATOM 779 O O . PHE A 1 95 ? 14.856 -4.111 -31.321 1.00 90.31 95 PHE A O 1
ATOM 786 N N . LEU A 1 96 ? 16.513 -3.279 -30.068 1.00 85.62 96 LEU A N 1
ATOM 787 C CA . LEU A 1 96 ? 15.949 -1.922 -30.030 1.00 85.62 96 LEU A CA 1
ATOM 788 C C . LEU A 1 96 ? 15.857 -1.300 -31.433 1.00 85.62 96 LEU A C 1
ATOM 790 O O . LEU A 1 96 ? 14.865 -0.647 -31.765 1.00 85.62 96 LEU A O 1
ATOM 794 N N . GLN A 1 97 ? 16.860 -1.547 -32.275 1.00 88.56 97 GLN A N 1
ATOM 795 C CA . GLN A 1 97 ? 16.860 -1.106 -33.665 1.00 88.56 97 GLN A CA 1
ATOM 796 C C . GLN A 1 97 ? 15.784 -1.828 -34.485 1.00 88.56 97 GLN A C 1
ATOM 798 O O . GLN A 1 97 ? 15.094 -1.182 -35.275 1.00 88.56 97 GLN A O 1
ATOM 803 N N . HIS A 1 98 ? 15.575 -3.128 -34.254 1.00 90.06 98 HIS A N 1
ATOM 804 C CA . HIS A 1 98 ? 14.500 -3.893 -34.883 1.00 90.06 98 HIS A CA 1
ATOM 805 C C . HIS A 1 98 ? 13.122 -3.291 -34.576 1.00 90.06 98 HIS A C 1
ATOM 807 O O . HIS A 1 98 ? 12.302 -3.136 -35.485 1.00 90.06 98 HIS A O 1
ATOM 813 N N . LEU A 1 99 ? 12.875 -2.889 -33.321 1.00 88.06 99 LEU A N 1
ATOM 814 C CA . LEU A 1 99 ? 11.630 -2.209 -32.939 1.00 88.06 99 LEU A CA 1
ATOM 815 C C . LEU A 1 99 ? 11.449 -0.886 -33.681 1.00 88.06 99 LEU A C 1
ATOM 817 O O . LEU A 1 99 ? 10.367 -0.619 -34.202 1.00 88.06 99 LEU A O 1
ATOM 821 N N . LYS A 1 100 ? 12.511 -0.075 -33.742 1.00 85.81 100 LYS A N 1
ATOM 822 C CA . LYS A 1 100 ? 12.495 1.230 -34.412 1.00 85.81 100 LYS A CA 1
ATOM 823 C C . LYS A 1 100 ? 12.224 1.085 -35.910 1.00 85.81 100 LYS A C 1
ATOM 825 O O . LYS A 1 100 ? 11.372 1.781 -36.449 1.00 85.81 100 LYS A O 1
ATOM 830 N N . ASN A 1 101 ? 12.890 0.137 -36.563 1.00 88.75 101 ASN A N 1
ATOM 831 C CA . ASN A 1 101 ? 12.745 -0.113 -37.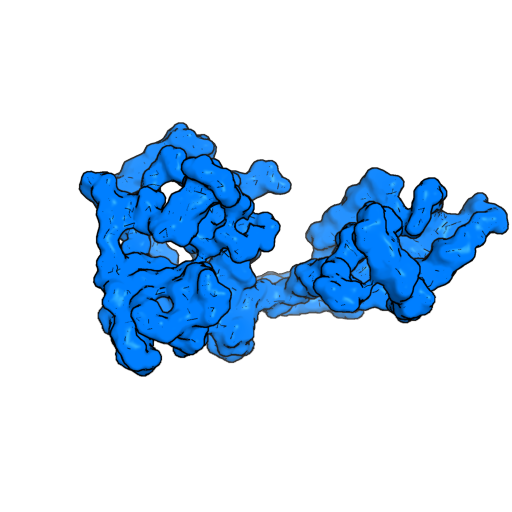998 1.00 88.75 101 ASN A CA 1
ATOM 832 C C . ASN A 1 101 ? 11.363 -0.676 -38.371 1.00 88.75 101 ASN A C 1
ATOM 834 O O . ASN A 1 101 ? 10.928 -0.527 -39.509 1.00 88.75 101 ASN A O 1
ATOM 838 N N . ASN A 1 102 ? 10.667 -1.326 -37.432 1.00 87.94 102 ASN A N 1
ATOM 839 C CA . ASN A 1 102 ? 9.364 -1.954 -37.668 1.00 87.94 102 ASN A CA 1
ATOM 840 C C . ASN A 1 102 ? 8.199 -1.230 -36.972 1.00 87.94 102 ASN A C 1
ATOM 842 O O . ASN A 1 102 ? 7.109 -1.798 -36.874 1.00 87.94 102 ASN A O 1
ATOM 846 N N . GLN A 1 103 ? 8.393 0.008 -36.507 1.00 83.81 103 GLN A N 1
ATOM 847 C CA . GLN A 1 103 ? 7.414 0.739 -35.698 1.00 83.81 103 GLN A CA 1
ATOM 848 C C . GLN A 1 103 ? 6.025 0.803 -36.357 1.00 83.81 103 GLN A C 1
ATOM 850 O O . GLN A 1 103 ? 5.035 0.432 -35.724 1.00 83.81 103 GLN A O 1
ATOM 855 N N . ASP A 1 104 ? 5.944 1.160 -37.641 1.00 83.56 104 ASP A N 1
ATOM 856 C CA . ASP A 1 104 ? 4.669 1.267 -38.367 1.00 83.56 104 ASP A CA 1
ATOM 857 C C . ASP A 1 104 ? 3.938 -0.080 -38.469 1.00 83.56 104 ASP A C 1
ATOM 859 O O . ASP A 1 104 ? 2.724 -0.176 -38.261 1.00 83.56 104 ASP A O 1
ATOM 863 N N . ARG A 1 105 ? 4.685 -1.159 -38.735 1.00 85.44 105 ARG A N 1
ATOM 864 C CA . ARG A 1 105 ? 4.145 -2.527 -38.816 1.00 85.44 105 ARG A CA 1
ATOM 865 C C . ARG A 1 105 ? 3.641 -2.998 -37.456 1.00 85.44 105 ARG A C 1
ATOM 867 O O . ARG A 1 105 ? 2.579 -3.613 -37.377 1.00 85.44 105 ARG A O 1
ATOM 874 N N . LEU A 1 106 ? 4.375 -2.685 -36.389 1.00 85.25 106 LEU A N 1
ATOM 875 C CA . LEU A 1 106 ? 4.003 -3.019 -35.015 1.00 85.25 106 LEU A CA 1
ATOM 876 C C . LEU A 1 106 ? 2.759 -2.243 -34.565 1.00 85.25 106 LEU A C 1
ATOM 878 O O . LEU A 1 106 ? 1.878 -2.823 -33.931 1.00 85.25 106 LEU A O 1
ATOM 882 N N . GLN A 1 107 ? 2.616 -0.973 -34.955 1.00 81.56 107 GLN A N 1
ATOM 883 C CA . GLN A 1 107 ? 1.402 -0.193 -34.695 1.00 81.56 107 GLN A CA 1
ATOM 884 C C . GLN A 1 107 ? 0.174 -0.771 -35.409 1.00 81.56 107 GLN A C 1
ATOM 886 O O . GLN A 1 107 ? -0.892 -0.900 -34.803 1.00 81.56 107 GLN A O 1
ATOM 891 N N . GLN A 1 108 ? 0.312 -1.165 -36.678 1.00 84.62 108 GLN A N 1
ATOM 892 C CA . GLN A 1 108 ? -0.771 -1.817 -37.421 1.00 84.62 108 GLN A CA 1
ATOM 893 C C . GLN A 1 108 ? -1.134 -3.183 -36.825 1.00 84.62 108 GLN A C 1
ATOM 895 O O . GLN A 1 108 ? -2.315 -3.482 -36.648 1.00 84.62 108 GLN A O 1
ATOM 900 N N . ALA A 1 109 ? -0.133 -3.992 -36.467 1.00 84.12 109 ALA A N 1
ATOM 901 C CA . ALA A 1 109 ? -0.333 -5.288 -35.821 1.00 84.12 109 ALA A CA 1
ATOM 902 C C . ALA A 1 109 ? -1.009 -5.150 -34.447 1.00 84.12 109 ALA A C 1
ATOM 904 O O . ALA A 1 109 ? -1.876 -5.954 -34.116 1.00 84.12 109 ALA A O 1
ATOM 905 N N . SER A 1 110 ? -0.677 -4.104 -33.682 1.00 82.75 110 SER A N 1
ATOM 906 C CA . SER A 1 110 ? -1.346 -3.767 -32.419 1.00 82.75 110 SER A CA 1
ATOM 907 C C . SER A 1 110 ? -2.840 -3.512 -32.615 1.00 82.75 110 SER A C 1
ATOM 909 O O . SER A 1 110 ? -3.660 -4.150 -31.959 1.00 82.75 110 SER A O 1
ATOM 911 N N . LYS A 1 111 ? -3.208 -2.663 -33.587 1.00 81.88 111 LYS A N 1
ATOM 912 C CA . LYS A 1 111 ? -4.618 -2.372 -33.909 1.00 81.88 111 LYS A CA 1
ATOM 913 C C . LYS A 1 111 ? -5.399 -3.616 -34.345 1.00 81.88 111 LYS A C 1
ATOM 915 O O . LYS A 1 111 ? -6.592 -3.702 -34.088 1.00 81.88 111 LYS A O 1
ATOM 920 N N . ARG A 1 112 ? -4.731 -4.570 -35.003 1.00 85.12 112 ARG A N 1
ATOM 921 C CA . ARG A 1 112 ? -5.321 -5.831 -35.487 1.00 85.12 112 ARG A CA 1
ATOM 922 C C . ARG A 1 112 ? -5.297 -6.964 -34.451 1.00 85.12 112 ARG A C 1
ATOM 924 O O . ARG A 1 112 ? -5.838 -8.027 -34.725 1.00 85.12 112 ARG A O 1
ATOM 931 N N . GLY A 1 113 ? -4.657 -6.771 -33.294 1.00 81.88 113 GLY A N 1
ATOM 932 C CA . GLY A 1 113 ? -4.495 -7.813 -32.274 1.00 81.88 113 GLY A CA 1
ATOM 933 C C . GLY A 1 113 ? -3.498 -8.924 -32.637 1.00 81.88 113 GLY A C 1
ATOM 934 O O . GLY A 1 113 ? -3.482 -9.965 -31.989 1.00 81.88 113 GLY A O 1
ATOM 935 N N . THR A 1 114 ? -2.646 -8.721 -33.647 1.00 85.25 114 THR A N 1
ATOM 936 C CA . THR A 1 114 ? -1.718 -9.734 -34.190 1.00 85.25 114 THR A CA 1
ATOM 937 C C . THR A 1 114 ? -0.252 -9.432 -33.861 1.00 85.25 114 THR A C 1
ATOM 939 O O . THR A 1 114 ? 0.637 -9.657 -34.685 1.00 85.25 114 THR A O 1
ATOM 942 N N . LEU A 1 115 ? 0.023 -8.852 -32.689 1.00 87.19 115 LEU A N 1
ATOM 943 C CA . LEU A 1 115 ? 1.393 -8.546 -32.271 1.00 87.19 115 LEU A CA 1
ATOM 944 C C . LEU A 1 115 ? 2.233 -9.826 -32.131 1.00 87.19 115 LEU A C 1
ATOM 946 O O . LEU A 1 115 ? 1.739 -10.814 -31.577 1.00 87.19 115 LEU A O 1
ATOM 950 N N . PRO A 1 116 ? 3.513 -9.809 -32.554 1.00 87.50 116 PRO A N 1
ATOM 951 C CA . PRO A 1 116 ? 4.440 -10.887 -32.242 1.00 87.50 116 PRO A CA 1
ATOM 952 C C . PRO A 1 116 ? 4.498 -11.110 -30.732 1.00 87.50 116 PRO A C 1
ATOM 954 O O . PRO A 1 116 ? 4.514 -10.154 -29.955 1.00 87.50 116 PRO A O 1
ATOM 957 N N . TYR A 1 117 ? 4.539 -12.368 -30.308 1.00 86.00 117 TYR A N 1
ATOM 958 C CA . TYR A 1 117 ? 4.439 -12.726 -28.893 1.00 86.00 117 TYR A CA 1
ATOM 959 C C . TYR A 1 117 ? 5.552 -12.087 -28.045 1.00 86.00 117 TYR A C 1
ATOM 961 O O . TYR A 1 117 ? 5.264 -11.521 -26.998 1.00 86.00 117 TYR A O 1
ATOM 969 N N . PHE A 1 118 ? 6.787 -12.014 -28.555 1.00 86.31 118 PHE A N 1
ATOM 970 C CA . PHE A 1 118 ? 7.903 -11.358 -27.863 1.00 86.31 118 PHE A CA 1
ATOM 971 C C . PHE A 1 118 ? 7.723 -9.840 -27.689 1.00 86.31 118 PHE A C 1
ATOM 973 O O . PHE A 1 118 ? 8.435 -9.248 -26.888 1.00 86.31 118 PHE A O 1
ATOM 980 N N . ILE A 1 119 ? 6.782 -9.209 -28.402 1.00 88.19 119 ILE A N 1
ATOM 981 C CA . ILE A 1 119 ? 6.351 -7.820 -28.178 1.00 88.19 119 ILE A CA 1
ATOM 982 C C . ILE A 1 119 ? 5.122 -7.781 -27.278 1.00 88.19 119 ILE A C 1
ATOM 984 O O . ILE A 1 119 ? 5.094 -7.015 -26.323 1.00 88.19 119 ILE A O 1
ATOM 988 N N . ARG A 1 120 ? 4.115 -8.616 -27.553 1.00 85.81 120 ARG A N 1
ATOM 989 C CA . ARG A 1 120 ? 2.869 -8.702 -26.776 1.00 85.81 120 ARG A CA 1
ATOM 990 C C . ARG A 1 120 ? 3.135 -8.946 -25.288 1.00 85.81 120 ARG A C 1
ATOM 992 O O . ARG A 1 120 ? 2.522 -8.293 -24.443 1.00 85.81 120 ARG A O 1
ATOM 999 N N . ASP A 1 121 ? 4.049 -9.865 -24.998 1.00 83.69 121 ASP A N 1
ATOM 1000 C CA . ASP A 1 121 ? 4.325 -10.349 -23.645 1.00 83.69 121 ASP A CA 1
ATOM 1001 C C . ASP A 1 121 ? 5.258 -9.379 -22.892 1.00 83.69 121 ASP A C 1
ATOM 1003 O O . ASP A 1 121 ? 5.176 -9.232 -21.676 1.00 83.69 121 ASP A O 1
ATOM 1007 N N . ASN A 1 122 ? 6.062 -8.604 -23.629 1.00 85.44 122 ASN A N 1
ATOM 1008 C CA . ASN A 1 122 ? 7.122 -7.761 -23.077 1.00 85.44 122 ASN A CA 1
ATOM 1009 C C . ASN A 1 122 ? 6.883 -6.249 -23.187 1.00 85.44 122 ASN A C 1
ATOM 1011 O O . ASN A 1 122 ? 7.596 -5.490 -22.541 1.00 85.44 122 ASN A O 1
ATOM 1015 N N . TYR A 1 123 ? 5.915 -5.776 -23.975 1.00 84.38 123 TYR A N 1
ATOM 1016 C CA . TYR A 1 123 ? 5.670 -4.351 -24.234 1.00 84.38 123 TYR A CA 1
ATOM 1017 C C . TYR A 1 123 ? 4.173 -4.000 -24.169 1.00 84.38 123 TYR A C 1
ATOM 1019 O O . TYR A 1 123 ? 3.286 -4.827 -24.397 1.00 84.38 123 TYR A O 1
ATOM 1027 N N . LYS A 1 124 ? 3.874 -2.750 -23.814 1.00 82.31 124 LYS A N 1
ATOM 1028 C CA . LYS A 1 124 ? 2.547 -2.126 -23.849 1.00 82.31 124 LYS A CA 1
ATOM 1029 C C . LYS A 1 124 ? 2.540 -1.091 -24.975 1.00 82.31 124 LYS A C 1
ATOM 1031 O O . LYS A 1 124 ? 3.548 -0.439 -25.221 1.00 82.31 124 LYS A O 1
ATOM 1036 N N . VAL A 1 125 ? 1.414 -0.950 -25.667 1.00 76.50 125 VAL A N 1
ATOM 1037 C CA . VAL A 1 125 ? 1.251 0.045 -26.738 1.00 76.50 125 VAL A CA 1
ATOM 1038 C C . VAL A 1 125 ? 0.439 1.207 -26.174 1.00 76.50 125 VAL A C 1
ATOM 1040 O O . VAL A 1 125 ? -0.667 0.996 -25.675 1.00 76.50 125 VAL A O 1
ATOM 1043 N N . THR A 1 126 ? 0.984 2.423 -26.197 1.00 69.62 126 THR A N 1
ATOM 1044 C CA . THR A 1 126 ? 0.281 3.619 -25.702 1.00 69.62 126 THR A CA 1
ATOM 1045 C C . THR A 1 126 ? -0.811 4.066 -26.680 1.00 69.62 126 THR A C 1
ATOM 1047 O O . THR A 1 126 ? -0.825 3.663 -27.843 1.00 69.62 126 THR A O 1
ATOM 1050 N N . LYS A 1 127 ? -1.711 4.965 -26.247 1.00 61.97 127 LYS A N 1
ATOM 1051 C CA . LYS A 1 127 ? -2.732 5.574 -27.130 1.00 61.97 127 LYS A CA 1
ATOM 1052 C C . LYS A 1 127 ? -2.120 6.283 -28.354 1.00 61.97 127 LYS A C 1
ATOM 1054 O O . LYS A 1 127 ? -2.789 6.414 -29.370 1.00 61.97 127 LYS A O 1
ATOM 1059 N N . LYS A 1 128 ? -0.849 6.701 -28.264 1.00 62.62 128 LYS A N 1
ATOM 1060 C CA . LYS A 1 128 ? -0.069 7.323 -29.348 1.00 62.62 128 LYS A CA 1
ATOM 1061 C C . LYS A 1 128 ? 0.672 6.306 -30.236 1.00 62.62 128 LYS A C 1
ATOM 1063 O O . LYS A 1 128 ? 1.348 6.703 -31.175 1.00 62.62 128 LYS A O 1
ATOM 1068 N N . GLY A 1 129 ? 0.548 5.004 -29.961 1.00 62.91 129 GLY A N 1
ATOM 1069 C CA . GLY A 1 129 ? 1.206 3.940 -30.724 1.00 62.91 129 GLY A CA 1
ATOM 1070 C C . GLY A 1 129 ? 2.674 3.703 -30.356 1.00 62.91 129 GLY A C 1
ATOM 1071 O O . GLY A 1 129 ? 3.385 3.040 -31.109 1.00 62.91 129 GLY A O 1
ATOM 1072 N N . GLU A 1 130 ? 3.147 4.233 -29.228 1.00 73.31 130 GLU A N 1
ATOM 1073 C CA . GLU A 1 130 ? 4.518 4.020 -28.747 1.00 73.31 130 GLU A CA 1
ATOM 1074 C C . GLU A 1 130 ? 4.612 2.709 -27.956 1.00 73.31 130 GLU A C 1
ATOM 1076 O O . GLU A 1 130 ? 3.688 2.357 -27.218 1.00 73.31 130 GLU A O 1
ATOM 1081 N N . LEU A 1 131 ? 5.728 1.987 -28.103 1.00 74.50 131 LEU A N 1
ATOM 1082 C CA . LEU A 1 131 ? 6.006 0.759 -27.357 1.00 74.50 131 LEU A CA 1
ATOM 1083 C C . LEU A 1 131 ? 6.725 1.088 -26.050 1.00 74.50 131 LEU A C 1
ATOM 1085 O O . LEU A 1 131 ? 7.873 1.525 -26.059 1.00 74.50 131 LEU A O 1
ATOM 1089 N N . THR A 1 132 ? 6.072 0.821 -24.924 1.00 74.81 132 THR A N 1
ATOM 1090 C CA . THR A 1 132 ? 6.661 0.945 -23.589 1.00 74.81 132 THR A CA 1
ATOM 1091 C C . THR A 1 132 ? 6.954 -0.446 -23.020 1.00 74.81 132 THR A C 1
ATOM 1093 O O . THR A 1 132 ? 6.060 -1.293 -22.991 1.00 74.81 132 THR A O 1
ATOM 1096 N N . PRO A 1 133 ? 8.192 -0.757 -22.602 1.00 71.62 133 PRO A N 1
ATOM 1097 C CA . PRO A 1 133 ? 8.505 -2.080 -22.071 1.00 71.62 133 PRO A CA 1
ATOM 1098 C C . PRO A 1 133 ? 7.732 -2.388 -20.778 1.00 71.62 133 PRO A C 1
ATOM 1100 O O . PRO A 1 133 ? 7.760 -1.612 -19.827 1.00 71.62 133 PRO A O 1
ATOM 1103 N N . ARG A 1 134 ? 7.104 -3.563 -20.707 1.00 68.25 134 ARG A N 1
ATOM 1104 C CA . ARG A 1 134 ? 6.520 -4.146 -19.485 1.00 68.25 134 ARG A CA 1
ATOM 1105 C C . ARG A 1 134 ? 7.598 -4.659 -18.543 1.00 68.25 134 ARG A C 1
ATOM 1107 O O . ARG A 1 134 ? 7.451 -4.550 -17.336 1.00 68.25 134 ARG A O 1
ATOM 1114 N N . PHE A 1 135 ? 8.701 -5.164 -19.087 1.00 62.41 135 PHE A N 1
ATOM 1115 C CA . PHE A 1 135 ? 9.798 -5.684 -18.278 1.00 62.41 135 PHE A CA 1
ATOM 1116 C C . PHE A 1 135 ? 10.737 -4.586 -17.765 1.00 62.41 135 PHE A C 1
ATOM 1118 O O . PHE A 1 135 ? 11.539 -4.869 -16.892 1.00 62.41 135 PHE A O 1
ATOM 1125 N N . TYR A 1 136 ? 10.617 -3.324 -18.207 1.00 44.69 136 TYR A N 1
ATOM 1126 C CA . TYR A 1 136 ? 11.202 -2.212 -17.441 1.00 44.69 136 TYR A CA 1
ATOM 1127 C C . TYR A 1 136 ? 10.419 -1.957 -16.150 1.00 44.69 136 TYR A C 1
ATOM 1129 O O . TYR A 1 136 ? 11.020 -1.616 -15.137 1.00 44.69 136 TYR A O 1
ATOM 1137 N N . ALA A 1 137 ? 9.110 -2.236 -16.151 1.00 36.44 137 ALA A N 1
ATOM 1138 C CA . ALA A 1 137 ? 8.305 -2.316 -14.934 1.00 36.44 137 ALA A CA 1
ATOM 1139 C C . ALA A 1 137 ? 8.553 -3.609 -14.126 1.00 36.44 137 ALA A C 1
ATOM 1141 O O . ALA A 1 137 ? 8.088 -3.711 -12.997 1.00 36.44 137 ALA A O 1
ATOM 1142 N N . GLN A 1 138 ? 9.318 -4.565 -14.671 1.00 38.38 138 GLN A N 1
ATOM 1143 C CA . GLN A 1 138 ? 9.841 -5.722 -13.938 1.00 38.38 138 GLN A CA 1
ATOM 1144 C C . GLN A 1 138 ? 11.325 -5.544 -13.558 1.00 38.38 138 GLN A C 1
ATOM 1146 O O . GLN A 1 138 ? 11.729 -6.042 -12.529 1.00 38.38 138 GLN A O 1
ATOM 1151 N N . SER A 1 139 ? 12.141 -4.731 -14.243 1.00 37.78 139 SER A N 1
ATOM 1152 C CA . SER A 1 139 ? 13.467 -4.305 -13.747 1.00 37.78 139 SER A CA 1
ATOM 1153 C C . SER A 1 139 ? 13.374 -3.270 -12.612 1.00 37.78 139 SER A C 1
ATOM 1155 O O . SER A 1 139 ? 14.356 -3.014 -11.917 1.00 37.78 139 SER A O 1
ATOM 1157 N N . ILE A 1 140 ? 12.173 -2.724 -12.378 1.00 37.91 140 ILE A N 1
ATOM 1158 C CA . ILE A 1 140 ? 11.753 -2.149 -11.089 1.00 37.91 140 ILE A CA 1
ATOM 1159 C C . ILE A 1 140 ? 11.849 -3.201 -9.965 1.00 37.91 140 ILE A C 1
ATOM 1161 O O . ILE A 1 140 ? 12.152 -2.859 -8.833 1.00 37.91 140 ILE A O 1
ATOM 1165 N N . GLU A 1 141 ? 11.735 -4.500 -10.244 1.00 37.47 141 GLU A N 1
ATOM 1166 C CA . GLU A 1 141 ? 11.900 -5.566 -9.238 1.00 37.47 141 GLU A CA 1
ATOM 1167 C C . GLU A 1 141 ? 13.374 -5.755 -8.823 1.00 37.47 141 GLU A C 1
ATOM 1169 O O . GLU A 1 141 ? 13.655 -6.291 -7.751 1.00 37.47 141 GLU A O 1
ATOM 1174 N N . ALA A 1 142 ? 14.327 -5.219 -9.599 1.00 36.00 142 ALA A N 1
ATOM 1175 C CA . ALA A 1 142 ? 15.722 -5.024 -9.195 1.00 36.00 142 ALA A CA 1
ATOM 1176 C C . ALA A 1 142 ? 15.977 -3.667 -8.491 1.00 36.00 142 ALA A C 1
ATOM 1178 O O . ALA A 1 142 ? 17.077 -3.447 -7.981 1.00 36.00 142 ALA A O 1
ATOM 1179 N N . GLN A 1 143 ? 14.955 -2.808 -8.316 1.00 39.06 143 GLN A N 1
ATOM 1180 C CA . GLN A 1 143 ? 14.906 -1.860 -7.185 1.00 39.06 143 GLN A CA 1
ATOM 1181 C C . GLN A 1 143 ? 14.657 -2.584 -5.856 1.00 39.06 143 GLN A C 1
ATOM 1183 O O . GLN A 1 143 ? 14.343 -1.962 -4.857 1.00 39.06 143 GLN A O 1
ATOM 1188 N N . LYS A 1 144 ? 14.945 -3.879 -5.759 1.00 38.97 144 LYS A N 1
ATOM 1189 C CA . LYS A 1 144 ? 15.374 -4.487 -4.501 1.00 38.97 144 LYS A CA 1
ATOM 1190 C C . LYS A 1 144 ? 16.584 -3.822 -3.831 1.00 38.97 144 LYS A C 1
ATOM 1192 O O . LYS A 1 144 ? 16.868 -4.178 -2.706 1.00 38.97 144 LYS A O 1
ATOM 1197 N N . GLN A 1 145 ? 17.215 -2.776 -4.376 1.00 41.16 145 GLN A N 1
ATOM 1198 C CA . GLN A 1 145 ? 17.987 -1.853 -3.515 1.00 41.16 145 GLN A CA 1
ATOM 1199 C C . GLN A 1 145 ? 17.131 -0.968 -2.578 1.00 41.16 145 GLN A C 1
ATOM 1201 O O . GLN A 1 145 ? 17.687 -0.176 -1.822 1.00 41.16 145 GLN A O 1
ATOM 1206 N N . GLY A 1 146 ? 15.803 -1.046 -2.652 1.00 39.06 146 GLY A N 1
ATOM 1207 C CA . GLY A 1 146 ? 14.847 -0.194 -1.947 1.00 39.06 146 GLY A CA 1
ATOM 1208 C C . GLY A 1 146 ? 13.470 -0.385 -2.573 1.00 39.06 146 GLY A C 1
ATOM 1209 O O . GLY A 1 146 ? 13.067 0.385 -3.443 1.00 39.06 146 GLY A O 1
ATOM 1210 N N . ILE A 1 147 ? 12.835 -1.487 -2.185 1.00 38.53 147 ILE A N 1
ATOM 1211 C CA . ILE A 1 147 ? 11.497 -1.925 -2.587 1.00 38.53 147 ILE A CA 1
ATOM 1212 C C . ILE A 1 147 ? 10.537 -0.791 -2.222 1.00 38.53 147 ILE A C 1
ATOM 1214 O O . ILE A 1 147 ? 10.638 -0.322 -1.099 1.00 38.53 147 ILE A O 1
ATOM 1218 N N . TYR A 1 148 ? 9.758 -0.332 -3.211 1.00 47.91 148 TYR A N 1
ATOM 1219 C CA . TYR A 1 148 ? 8.968 0.905 -3.296 1.00 47.91 148 TYR A CA 1
ATOM 1220 C C . TYR A 1 148 ? 8.995 1.888 -2.103 1.00 47.91 148 TYR A C 1
ATOM 1222 O O . TYR A 1 148 ? 8.855 1.591 -0.923 1.00 47.91 148 TYR A O 1
ATOM 1230 N N . GLY A 1 149 ? 9.166 3.150 -2.455 1.00 49.75 149 GLY A N 1
ATOM 1231 C CA . GLY A 1 149 ? 9.386 4.209 -1.493 1.00 49.75 149 GLY A CA 1
ATOM 1232 C C . GLY A 1 149 ? 10.345 5.176 -2.123 1.00 49.75 149 GLY A C 1
ATOM 1233 O O . GLY A 1 149 ? 11.547 4.946 -2.090 1.00 49.75 149 GLY A O 1
ATOM 1234 N N . ASN A 1 150 ? 9.798 6.188 -2.795 1.00 52.25 150 ASN A N 1
ATOM 1235 C CA . ASN A 1 150 ? 10.406 7.511 -2.913 1.00 52.25 150 ASN A CA 1
ATOM 1236 C C . ASN A 1 150 ? 9.408 8.546 -3.451 1.00 52.25 150 ASN A C 1
ATOM 1238 O O . ASN A 1 150 ? 9.828 9.468 -4.149 1.00 52.25 150 ASN A O 1
ATOM 1242 N N . LYS A 1 151 ? 8.118 8.461 -3.103 1.00 63.59 151 LYS A N 1
ATOM 1243 C CA . LYS A 1 151 ? 7.228 9.612 -3.306 1.00 63.59 151 LYS A CA 1
ATOM 1244 C C . LYS A 1 151 ? 7.658 10.758 -2.370 1.00 63.59 151 LYS A C 1
ATOM 1246 O O . LYS A 1 151 ? 7.959 11.849 -2.835 1.00 63.59 151 LYS A O 1
ATOM 1251 N N . LEU A 1 152 ? 8.016 10.415 -1.129 1.00 69.00 152 LEU A N 1
ATOM 1252 C CA . LEU A 1 152 ? 8.727 11.276 -0.166 1.00 69.00 152 LEU A CA 1
ATOM 1253 C C . LEU A 1 152 ? 10.209 11.602 -0.485 1.00 69.00 152 LEU A C 1
ATOM 1255 O O . LEU A 1 152 ? 10.841 12.390 0.220 1.00 69.00 152 LEU A O 1
ATOM 1259 N N . GLY A 1 153 ? 10.814 10.988 -1.507 1.00 68.56 153 GLY A N 1
ATOM 1260 C CA . GLY A 1 153 ? 12.260 11.060 -1.757 1.00 68.56 153 GLY A CA 1
ATOM 1261 C C . GLY A 1 153 ? 13.126 10.264 -0.757 1.00 68.56 153 GLY A C 1
ATOM 1262 O O . GLY A 1 153 ? 12.681 9.850 0.313 1.00 68.56 153 GLY A O 1
ATOM 1263 N N . ARG A 1 154 ? 14.405 10.032 -1.107 1.00 69.62 154 ARG A N 1
ATOM 1264 C CA . ARG A 1 154 ? 15.276 9.028 -0.440 1.00 69.62 154 ARG A CA 1
ATOM 1265 C C . ARG A 1 154 ? 15.498 9.249 1.047 1.00 69.62 154 ARG A C 1
ATOM 1267 O O . ARG A 1 154 ? 15.516 8.285 1.805 1.00 69.62 154 ARG A O 1
ATOM 1274 N N . LYS A 1 155 ? 15.741 10.495 1.453 1.00 71.69 155 LYS A N 1
ATOM 1275 C CA . LYS A 1 155 ? 16.049 10.816 2.851 1.00 71.69 155 LYS A CA 1
ATOM 1276 C C . LYS A 1 155 ? 14.820 10.594 3.734 1.00 71.69 155 LYS A C 1
ATOM 1278 O O . LYS A 1 155 ? 14.895 9.801 4.663 1.00 71.69 155 LYS A O 1
ATOM 1283 N N . ALA A 1 156 ? 13.698 11.220 3.389 1.00 70.06 156 ALA A N 1
ATOM 1284 C CA . ALA A 1 156 ? 12.469 11.107 4.166 1.00 70.06 156 ALA A CA 1
ATOM 1285 C C . ALA A 1 156 ? 11.887 9.683 4.135 1.00 70.06 156 ALA A C 1
ATOM 1287 O O . ALA A 1 156 ? 11.377 9.211 5.142 1.00 70.06 156 ALA A O 1
ATOM 1288 N N . THR A 1 157 ? 12.055 8.950 3.027 1.00 79.44 157 THR A N 1
ATOM 1289 C CA . THR A 1 157 ? 11.702 7.520 2.971 1.00 79.44 157 THR A CA 1
ATOM 1290 C C . THR A 1 157 ? 12.489 6.706 4.000 1.00 79.44 157 THR A C 1
ATOM 1292 O O . THR A 1 157 ? 11.901 5.916 4.729 1.00 79.44 157 THR A O 1
ATOM 1295 N N . ARG A 1 158 ? 13.808 6.920 4.118 1.00 76.12 158 ARG A N 1
ATOM 1296 C CA . ARG A 1 158 ? 14.624 6.233 5.134 1.00 76.12 158 ARG A CA 1
ATOM 1297 C C . ARG A 1 158 ? 14.205 6.604 6.552 1.00 76.12 158 ARG A C 1
ATOM 1299 O O . ARG A 1 158 ? 14.185 5.739 7.420 1.00 76.12 158 ARG A O 1
ATOM 1306 N N . GLU A 1 159 ? 13.880 7.871 6.793 1.00 72.25 159 GLU A N 1
ATOM 1307 C CA . GLU A 1 159 ? 13.397 8.333 8.098 1.00 72.25 159 GLU A CA 1
ATOM 1308 C C . GLU A 1 159 ? 12.073 7.655 8.470 1.00 72.25 159 GLU A C 1
ATOM 1310 O O . GLU A 1 159 ? 11.962 7.133 9.577 1.00 72.25 159 GLU A O 1
ATOM 1315 N N . ALA A 1 160 ? 11.126 7.567 7.530 1.00 80.62 160 ALA A N 1
ATOM 1316 C CA . ALA A 1 160 ? 9.859 6.859 7.709 1.00 80.62 160 ALA A CA 1
ATOM 1317 C C . ALA A 1 160 ? 10.057 5.354 7.961 1.00 80.62 160 ALA A C 1
ATOM 1319 O O . ALA A 1 160 ? 9.487 4.808 8.901 1.00 80.62 160 ALA A O 1
ATOM 1320 N N . GLN A 1 161 ? 10.920 4.696 7.181 1.00 81.44 161 GLN A N 1
ATOM 1321 C CA . GLN A 1 161 ? 11.286 3.291 7.396 1.00 81.44 161 GLN A CA 1
ATOM 1322 C C . GLN A 1 161 ? 11.913 3.074 8.775 1.00 81.44 161 GLN A C 1
ATOM 1324 O O . GLN A 1 161 ? 11.564 2.132 9.471 1.00 81.44 161 GLN A O 1
ATOM 1329 N N . THR A 1 162 ? 12.803 3.971 9.204 1.00 76.44 162 THR A N 1
ATOM 1330 C CA . THR A 1 162 ? 13.435 3.864 10.527 1.00 76.44 162 THR A CA 1
ATOM 1331 C C . THR A 1 162 ? 12.409 4.067 11.638 1.00 76.44 162 THR A C 1
ATOM 1333 O O . THR A 1 162 ? 12.442 3.368 12.645 1.00 76.44 162 THR A O 1
ATOM 1336 N N . ALA A 1 163 ? 11.477 5.005 11.448 1.00 78.00 163 ALA A N 1
ATOM 1337 C CA . ALA A 1 163 ? 10.389 5.244 12.381 1.00 78.00 163 ALA A CA 1
ATOM 1338 C C . ALA A 1 163 ? 9.508 4.006 12.567 1.00 78.00 163 ALA A C 1
ATOM 1340 O O . ALA A 1 163 ? 9.134 3.726 13.698 1.00 78.00 163 ALA A O 1
ATOM 1341 N N . LEU A 1 164 ? 9.221 3.261 11.497 1.00 82.75 164 LEU A N 1
ATOM 1342 C CA . LEU A 1 164 ? 8.424 2.033 11.550 1.00 82.75 164 LEU A CA 1
ATOM 1343 C C . LEU A 1 164 ? 9.205 0.831 12.093 1.00 82.75 164 LEU A C 1
ATOM 1345 O O . LEU A 1 164 ? 8.657 0.081 12.893 1.00 82.75 164 LEU A O 1
ATOM 1349 N N . ALA A 1 165 ? 10.481 0.682 11.734 1.00 76.69 165 ALA A N 1
ATOM 1350 C CA . ALA A 1 165 ? 11.327 -0.406 12.225 1.00 76.69 165 ALA A CA 1
ATOM 1351 C C . ALA A 1 165 ? 11.555 -0.338 13.747 1.00 76.69 165 ALA A C 1
ATOM 1353 O O . ALA A 1 165 ? 11.624 -1.361 14.425 1.00 76.69 165 ALA A O 1
ATOM 1354 N N . GLU A 1 166 ? 11.683 0.874 14.293 1.00 72.06 166 GLU A N 1
ATOM 1355 C CA . GLU A 1 166 ? 11.799 1.098 15.740 1.00 72.06 166 GLU A CA 1
ATOM 1356 C C . GLU A 1 166 ? 10.438 1.101 16.447 1.00 72.06 166 GLU A C 1
ATOM 1358 O O . GLU A 1 166 ? 10.373 0.963 17.672 1.00 72.06 166 GLU A O 1
ATOM 1363 N N . HIS A 1 167 ? 9.343 1.264 15.700 1.00 75.94 167 HIS A N 1
ATOM 1364 C CA . HIS A 1 167 ? 8.009 1.291 16.270 1.00 75.94 167 HIS A CA 1
ATOM 1365 C C . HIS A 1 167 ? 7.588 -0.107 16.720 1.00 75.94 167 HIS A C 1
ATOM 1367 O O . HIS A 1 167 ? 7.537 -1.059 15.941 1.00 75.94 167 HIS A O 1
ATOM 1373 N N . LYS A 1 168 ? 7.253 -0.241 18.005 1.00 71.12 168 LYS A N 1
ATOM 1374 C CA . LYS A 1 168 ? 6.782 -1.515 18.541 1.00 71.12 168 LYS A CA 1
ATOM 1375 C C . LYS A 1 168 ? 5.419 -1.863 17.938 1.00 71.12 168 LYS A C 1
ATOM 1377 O O . LYS A 1 168 ? 4.453 -1.127 18.123 1.00 71.12 168 LYS A O 1
ATOM 1382 N N . THR A 1 169 ? 5.335 -3.024 17.295 1.00 68.44 169 THR A N 1
ATOM 1383 C CA . THR A 1 169 ? 4.079 -3.554 16.761 1.00 68.44 169 THR A CA 1
ATOM 1384 C C . THR A 1 169 ? 3.037 -3.733 17.861 1.00 68.44 169 THR A C 1
ATOM 1386 O O . THR A 1 169 ? 3.334 -4.156 18.982 1.00 68.44 169 THR A O 1
ATOM 1389 N N . LEU A 1 170 ? 1.787 -3.404 17.534 1.00 70.69 170 LEU A N 1
ATOM 1390 C CA . LEU A 1 170 ? 0.674 -3.545 18.461 1.00 70.69 170 LEU A CA 1
ATOM 1391 C C . LEU A 1 170 ? 0.359 -5.033 18.679 1.00 70.69 170 LEU A C 1
ATOM 1393 O O . LEU A 1 170 ? -0.133 -5.710 17.778 1.00 70.69 170 LEU A O 1
ATOM 1397 N N . ASP A 1 171 ? 0.634 -5.535 19.882 1.00 74.06 171 ASP A N 1
ATOM 1398 C CA . ASP A 1 171 ? 0.423 -6.933 20.285 1.00 74.06 171 ASP A CA 1
ATOM 1399 C C . ASP A 1 171 ? -0.645 -7.100 21.386 1.00 74.06 171 ASP A C 1
ATOM 1401 O O . ASP A 1 171 ? -1.057 -8.219 21.700 1.00 74.06 171 ASP A O 1
ATOM 1405 N N . ASN A 1 172 ? -1.170 -5.994 21.921 1.00 84.50 172 ASN A N 1
ATOM 1406 C CA . ASN A 1 172 ? -2.148 -5.951 23.011 1.00 84.50 172 ASN A CA 1
ATOM 1407 C C . ASN A 1 172 ? -3.609 -5.865 22.520 1.00 84.50 172 ASN A C 1
ATOM 1409 O O . ASN A 1 172 ? -4.340 -4.916 22.812 1.00 84.50 172 ASN A O 1
ATOM 1413 N N . PHE A 1 173 ? -4.056 -6.877 21.778 1.00 92.25 173 PHE A N 1
ATOM 1414 C CA . PHE A 1 173 ? -5.426 -6.929 21.254 1.00 92.25 173 PHE A CA 1
ATOM 1415 C C . PHE A 1 173 ? -6.484 -7.096 22.351 1.00 92.25 173 PHE A C 1
ATOM 1417 O O . PHE A 1 173 ? -6.314 -7.853 23.306 1.00 92.25 173 PHE A O 1
ATOM 1424 N N . SER A 1 174 ? -7.622 -6.423 22.176 1.00 94.25 174 SER A N 1
ATOM 1425 C CA . SER A 1 174 ? -8.785 -6.584 23.056 1.00 94.25 174 SER A CA 1
ATOM 1426 C C . SER A 1 174 ? -9.433 -7.967 22.918 1.00 94.25 174 SER A C 1
ATOM 1428 O O . SER A 1 174 ? -9.321 -8.623 21.882 1.00 94.25 174 SER A O 1
ATOM 1430 N N . GLU A 1 175 ? -10.207 -8.383 23.923 1.00 95.50 175 GLU A N 1
ATOM 1431 C CA . GLU A 1 175 ? -10.976 -9.637 23.871 1.00 95.50 175 GLU A CA 1
ATOM 1432 C C . GLU A 1 175 ? -11.913 -9.692 22.648 1.00 95.50 175 GLU A C 1
ATOM 1434 O O . GLU A 1 175 ? -12.047 -10.729 22.002 1.00 95.50 175 GLU A O 1
ATOM 1439 N N . ALA A 1 176 ? -12.517 -8.557 22.277 1.00 96.50 176 ALA A N 1
ATOM 1440 C CA . ALA A 1 176 ? -13.369 -8.457 21.095 1.00 96.50 176 ALA A CA 1
ATOM 1441 C C . ALA A 1 176 ? -12.590 -8.701 19.790 1.00 96.50 176 ALA A C 1
ATOM 1443 O O . ALA A 1 176 ? -13.092 -9.377 18.894 1.00 96.50 176 ALA A O 1
ATOM 1444 N N . GLN A 1 177 ? -11.355 -8.197 19.690 1.00 96.56 177 GLN A N 1
ATOM 1445 C CA . GLN A 1 177 ? -10.471 -8.464 18.550 1.00 96.56 177 GLN A CA 1
ATOM 1446 C C . GLN A 1 177 ? -10.053 -9.929 18.500 1.00 96.56 177 GLN A C 1
ATOM 1448 O O . GLN A 1 177 ? -10.110 -10.529 17.432 1.00 96.56 177 GLN A O 1
ATOM 1453 N N . MET A 1 178 ? -9.716 -10.528 19.644 1.00 95.81 178 MET A N 1
ATOM 1454 C CA . MET A 1 178 ? -9.368 -11.949 19.710 1.00 95.81 178 MET A CA 1
ATOM 1455 C C . MET A 1 178 ? -10.520 -12.841 19.232 1.00 95.81 178 MET A C 1
ATOM 1457 O O . MET A 1 178 ? -10.310 -13.680 18.358 1.00 95.81 178 MET A O 1
ATOM 1461 N N . LYS A 1 179 ? -11.752 -12.584 19.694 1.00 96.69 179 LYS A N 1
ATOM 1462 C CA . LYS A 1 179 ? -12.956 -13.284 19.206 1.00 96.69 179 LYS A CA 1
ATOM 1463 C C . LYS A 1 179 ? -13.192 -13.062 17.714 1.00 96.69 179 LYS A C 1
ATOM 1465 O O . LYS A 1 179 ? -13.528 -13.995 16.992 1.00 96.69 179 LYS A O 1
ATOM 1470 N N . ASN A 1 180 ? -12.984 -11.839 17.231 1.00 97.12 180 ASN A N 1
ATOM 1471 C CA . ASN A 1 180 ? -13.113 -11.549 15.809 1.00 97.12 180 ASN A CA 1
ATOM 1472 C C . ASN A 1 180 ? -12.067 -12.297 14.968 1.00 97.12 180 ASN A C 1
ATOM 1474 O O . ASN A 1 180 ? -12.393 -12.776 13.887 1.00 97.12 180 ASN A O 1
ATOM 1478 N N . PHE A 1 181 ? -10.840 -12.473 15.465 1.00 96.75 181 PHE A N 1
ATOM 1479 C CA . PHE A 1 181 ? -9.833 -13.286 14.783 1.00 96.75 181 PHE A CA 1
ATOM 1480 C C . PHE A 1 181 ? -10.229 -14.761 14.702 1.00 96.75 181 PHE A C 1
ATOM 1482 O O . PHE A 1 181 ? -10.062 -15.383 13.656 1.00 96.75 181 PHE A O 1
ATOM 1489 N N . GLU A 1 182 ? -10.789 -15.323 15.773 1.00 96.75 182 GLU A N 1
ATOM 1490 C CA . GLU A 1 182 ? -11.318 -16.692 15.760 1.00 96.75 182 GLU A CA 1
ATOM 1491 C C . GLU A 1 182 ? -12.450 -16.852 14.735 1.00 96.75 182 GLU A C 1
ATOM 1493 O O . GLU A 1 182 ? -12.479 -17.826 13.980 1.00 96.75 182 GLU A O 1
ATOM 1498 N N . GLU A 1 183 ? -13.350 -15.870 14.660 1.00 96.38 183 GLU A N 1
ATOM 1499 C CA . GLU A 1 183 ? -14.444 -15.853 13.690 1.00 96.38 183 GLU A CA 1
ATOM 1500 C C . GLU A 1 183 ? -13.938 -15.754 12.245 1.00 96.38 183 GLU A C 1
ATOM 1502 O O . GLU A 1 183 ? -14.417 -16.484 11.373 1.00 96.38 183 GLU A O 1
ATOM 1507 N N . ILE A 1 184 ? -12.952 -14.890 11.988 1.00 96.50 184 ILE A N 1
ATOM 1508 C CA . ILE A 1 184 ? -12.304 -14.767 10.678 1.00 96.50 184 ILE A CA 1
ATOM 1509 C C . ILE A 1 184 ? -11.675 -16.102 10.289 1.00 96.50 184 ILE A C 1
ATOM 1511 O O . ILE A 1 184 ? -12.002 -16.624 9.226 1.00 96.50 184 ILE A O 1
ATOM 1515 N N . ASN A 1 185 ? -10.865 -16.702 11.168 1.00 95.44 185 ASN A N 1
ATOM 1516 C CA . ASN A 1 185 ? -10.235 -18.000 10.915 1.00 95.44 185 ASN A CA 1
ATOM 1517 C C . ASN A 1 185 ? -11.271 -19.079 10.570 1.00 95.44 185 ASN A C 1
ATOM 1519 O O . ASN A 1 185 ? -11.076 -19.858 9.638 1.00 95.44 185 ASN A O 1
ATOM 1523 N N . LYS A 1 186 ? -12.395 -19.115 11.297 1.00 95.62 186 LYS A N 1
ATOM 1524 C CA . LYS A 1 186 ? -13.484 -20.069 11.050 1.00 95.62 186 LYS A CA 1
ATOM 1525 C C . LYS A 1 186 ? -14.190 -19.822 9.715 1.00 95.62 186 LYS A C 1
ATOM 1527 O O . LYS A 1 186 ? -14.543 -20.779 9.035 1.00 95.62 186 LYS A O 1
ATOM 1532 N N . THR A 1 187 ? -14.421 -18.560 9.365 1.00 95.06 187 THR A N 1
ATOM 1533 C CA . THR A 1 187 ? -15.212 -18.173 8.187 1.00 95.06 187 THR A CA 1
ATOM 1534 C C . THR A 1 187 ? -14.411 -18.305 6.898 1.00 95.06 187 THR A C 1
ATOM 1536 O O . THR A 1 187 ? -14.927 -18.806 5.905 1.00 95.06 187 THR A O 1
ATOM 1539 N N . THR A 1 188 ? -13.147 -17.878 6.910 1.00 92.94 188 THR A N 1
ATOM 1540 C CA . THR A 1 188 ? -12.300 -17.847 5.709 1.00 92.94 188 THR A CA 1
ATOM 1541 C C . THR A 1 188 ? -11.386 -19.065 5.586 1.00 92.94 188 THR A C 1
ATOM 1543 O O . THR A 1 188 ? -10.851 -19.338 4.512 1.00 92.94 188 THR A O 1
ATOM 1546 N N . GLY A 1 189 ? -11.166 -19.796 6.684 1.00 91.62 189 GLY A N 1
ATOM 1547 C CA . GLY A 1 189 ? -10.171 -20.866 6.764 1.00 91.62 189 GLY A CA 1
ATOM 1548 C C . GLY A 1 189 ? -8.726 -20.364 6.864 1.00 91.62 189 GLY A C 1
ATOM 1549 O O . GLY A 1 189 ? -7.796 -21.172 6.819 1.00 91.62 189 GLY A O 1
ATOM 1550 N N . TYR A 1 190 ? -8.508 -19.051 6.986 1.00 90.75 190 TYR A N 1
ATOM 1551 C CA . TYR A 1 190 ? -7.172 -18.496 7.192 1.00 90.75 190 TYR A CA 1
ATOM 1552 C C . TYR A 1 190 ? -6.642 -18.838 8.581 1.00 90.75 190 TYR A C 1
ATOM 1554 O O . TYR A 1 190 ? -7.393 -19.021 9.538 1.00 90.75 190 TYR A O 1
ATOM 1562 N N . LYS A 1 191 ? -5.315 -18.920 8.689 1.00 88.69 191 LYS A N 1
ATOM 1563 C CA . LYS A 1 191 ? -4.630 -19.097 9.966 1.00 88.69 191 LYS A CA 1
ATOM 1564 C C . LYS A 1 191 ? -3.910 -17.812 10.316 1.00 88.69 191 LYS A C 1
ATOM 1566 O O . LYS A 1 191 ? -2.998 -17.398 9.604 1.00 88.69 191 LYS A O 1
ATOM 1571 N N . ARG A 1 192 ? -4.304 -17.213 11.433 1.00 90.94 192 ARG A N 1
ATOM 1572 C CA . ARG A 1 192 ? -3.565 -16.107 12.029 1.00 90.94 192 ARG A CA 1
ATOM 1573 C C . ARG A 1 192 ? -2.233 -16.608 12.602 1.00 90.94 192 ARG A C 1
ATOM 1575 O O . ARG A 1 192 ? -2.212 -17.540 13.405 1.00 90.94 192 ARG A O 1
ATOM 1582 N N . GLY A 1 193 ? -1.142 -15.982 12.182 1.00 89.44 193 GLY A N 1
ATOM 1583 C CA . GLY A 1 193 ? 0.201 -16.163 12.716 1.00 89.44 193 GLY A CA 1
ATOM 1584 C C . GLY A 1 193 ? 0.534 -15.166 13.828 1.00 89.44 193 GLY A C 1
ATOM 1585 O O . GLY A 1 193 ? -0.345 -14.617 14.496 1.00 89.44 193 GLY A O 1
ATOM 1586 N N . LYS A 1 194 ? 1.834 -14.936 14.030 1.00 87.06 194 LYS A N 1
ATOM 1587 C CA . LYS A 1 194 ? 2.323 -13.850 14.889 1.00 87.06 194 LYS A CA 1
ATOM 1588 C C . LYS A 1 194 ? 2.001 -12.502 14.246 1.00 87.06 194 LYS A C 1
ATOM 1590 O O . LYS A 1 194 ? 1.865 -12.426 13.028 1.00 87.06 194 LYS A O 1
ATOM 1595 N N . VAL A 1 195 ? 1.889 -11.458 15.067 1.00 87.81 195 VAL A N 1
ATOM 1596 C CA . VAL A 1 195 ? 1.862 -10.080 14.556 1.00 87.81 195 VAL A CA 1
ATOM 1597 C C . VAL A 1 195 ? 3.083 -9.839 13.680 1.00 87.81 195 VAL A C 1
ATOM 1599 O O . VAL A 1 195 ? 4.161 -10.350 13.987 1.00 87.81 195 VAL A O 1
ATOM 1602 N N . MET A 1 196 ? 2.883 -9.104 12.594 1.00 83.62 196 MET A N 1
ATOM 1603 C CA . MET A 1 196 ? 3.937 -8.800 11.632 1.00 83.62 196 MET A CA 1
ATOM 1604 C C . MET A 1 196 ? 4.511 -7.416 11.923 1.00 83.62 196 MET A C 1
ATOM 1606 O O . MET A 1 196 ? 3.763 -6.508 12.299 1.00 83.62 196 MET A O 1
ATOM 1610 N N . SER A 1 197 ? 5.819 -7.243 11.724 1.00 83.25 197 SER A N 1
ATOM 1611 C CA . SER A 1 197 ? 6.416 -5.912 11.577 1.00 83.25 197 SER A CA 1
ATOM 1612 C C . SER A 1 197 ? 5.848 -5.202 10.350 1.00 83.25 197 SER A C 1
ATOM 1614 O O . SER A 1 197 ? 5.218 -5.826 9.492 1.00 83.25 197 SER A O 1
ATOM 1616 N N . PHE A 1 198 ? 6.086 -3.897 10.235 1.00 83.19 198 PHE A N 1
ATOM 1617 C CA . PHE A 1 198 ? 5.720 -3.171 9.024 1.00 83.19 198 PHE A CA 1
ATOM 1618 C C . PHE A 1 198 ? 6.366 -3.796 7.777 1.00 83.19 198 PHE A C 1
ATOM 1620 O O . PHE A 1 198 ? 5.696 -4.019 6.772 1.00 83.19 198 PHE A O 1
ATOM 1627 N N . GLU A 1 199 ? 7.651 -4.147 7.852 1.00 76.38 199 GLU A N 1
ATOM 1628 C CA . GLU A 1 199 ? 8.398 -4.753 6.746 1.00 76.38 199 GLU A CA 1
ATOM 1629 C C . GLU A 1 199 ? 7.858 -6.137 6.363 1.00 76.38 199 GLU A C 1
ATOM 1631 O O . GLU A 1 199 ? 7.799 -6.468 5.180 1.00 76.38 199 GLU A O 1
ATOM 1636 N N . GLU A 1 200 ? 7.450 -6.945 7.344 1.00 75.06 200 GLU A N 1
ATOM 1637 C CA . GLU A 1 200 ? 6.833 -8.259 7.117 1.00 75.06 200 GLU A CA 1
ATOM 1638 C C . GLU A 1 200 ? 5.410 -8.135 6.546 1.00 75.06 200 GLU A C 1
ATOM 1640 O O . GLU A 1 200 ? 4.997 -8.898 5.661 1.00 75.06 200 GLU A O 1
ATOM 1645 N N . ALA A 1 201 ? 4.651 -7.162 7.053 1.00 79.88 201 ALA A N 1
ATOM 1646 C CA . ALA A 1 201 ? 3.286 -6.897 6.634 1.00 79.88 201 ALA A CA 1
ATOM 1647 C C . ALA A 1 201 ? 3.219 -6.262 5.254 1.00 79.88 201 ALA A C 1
ATOM 1649 O O . ALA A 1 201 ? 2.194 -6.387 4.593 1.00 79.88 201 ALA A O 1
ATOM 1650 N N . ASP A 1 202 ? 4.274 -5.597 4.808 1.00 71.56 202 ASP A N 1
ATOM 1651 C CA . ASP A 1 202 ? 4.208 -4.842 3.584 1.00 71.56 202 ASP A CA 1
ATOM 1652 C C . ASP A 1 202 ? 4.992 -5.455 2.428 1.00 71.56 202 ASP A C 1
ATOM 1654 O O . ASP A 1 202 ? 4.421 -6.279 1.735 1.00 71.56 202 ASP A O 1
ATOM 1658 N N . ASN A 1 203 ? 6.245 -5.085 2.165 1.00 64.44 203 ASN A N 1
ATOM 1659 C CA . ASN A 1 203 ? 7.097 -5.639 1.101 1.00 64.44 203 ASN A CA 1
ATOM 1660 C C . ASN A 1 203 ? 6.387 -5.944 -0.252 1.00 64.44 203 ASN A C 1
ATOM 1662 O O . ASN A 1 203 ? 6.717 -6.919 -0.934 1.00 64.44 203 ASN A O 1
ATOM 1666 N N . GLY A 1 204 ? 5.375 -5.147 -0.631 1.00 67.69 204 GLY A N 1
ATOM 1667 C CA . GLY A 1 204 ? 4.517 -5.373 -1.810 1.00 67.69 204 GLY A CA 1
ATOM 1668 C C . GLY A 1 204 ? 3.526 -6.550 -1.724 1.00 67.69 204 GLY A C 1
ATOM 1669 O O . GLY A 1 204 ? 2.831 -6.847 -2.695 1.00 67.69 204 GLY A O 1
ATOM 1670 N N . GLN A 1 205 ? 3.433 -7.217 -0.579 1.00 77.81 205 GLN A N 1
ATOM 1671 C CA . GLN A 1 205 ? 2.541 -8.342 -0.298 1.00 77.81 205 GLN A CA 1
ATOM 1672 C C . GLN A 1 205 ? 1.083 -7.911 -0.139 1.00 77.81 205 GLN A C 1
ATOM 1674 O O . GLN A 1 205 ? 0.177 -8.701 -0.406 1.00 77.81 205 GLN A O 1
ATOM 1679 N N . SER A 1 206 ? 0.831 -6.651 0.225 1.00 82.56 206 SER A N 1
ATOM 1680 C CA . SER A 1 206 ? -0.526 -6.100 0.302 1.00 82.56 206 SER A CA 1
ATOM 1681 C C . SER A 1 206 ? -1.256 -6.140 -1.051 1.00 82.56 206 SER A C 1
ATOM 1683 O O . SER A 1 206 ? -2.471 -6.320 -1.077 1.00 82.56 206 SER A O 1
ATOM 1685 N N . ASN A 1 207 ? -0.523 -6.056 -2.173 1.00 85.56 207 ASN A N 1
ATOM 1686 C CA . ASN A 1 207 ? -1.072 -6.035 -3.533 1.00 85.56 207 ASN A CA 1
ATOM 1687 C C . ASN A 1 207 ? -0.190 -6.797 -4.545 1.00 85.56 207 ASN A C 1
ATOM 1689 O O . ASN A 1 207 ? 0.320 -6.218 -5.508 1.00 85.56 207 ASN A O 1
ATOM 1693 N N . ILE A 1 208 ? -0.036 -8.118 -4.380 1.00 79.62 208 ILE A N 1
ATOM 1694 C CA . ILE A 1 208 ? 0.779 -8.952 -5.293 1.00 79.62 208 ILE A CA 1
ATOM 1695 C C . ILE A 1 208 ? 0.282 -8.840 -6.741 1.00 79.62 208 ILE A C 1
ATOM 1697 O O . ILE A 1 208 ? 1.068 -8.849 -7.690 1.00 79.62 208 ILE A O 1
ATOM 1701 N N . SER A 1 209 ? -1.036 -8.702 -6.913 1.00 75.88 209 SER A N 1
ATOM 1702 C CA . SER A 1 209 ? -1.677 -8.598 -8.224 1.00 75.88 209 SER A CA 1
ATOM 1703 C C . SER A 1 209 ? -1.338 -7.309 -8.985 1.00 75.88 209 SER A C 1
ATOM 1705 O O . SER A 1 209 ? -1.524 -7.272 -10.207 1.00 75.88 209 SER A O 1
ATOM 1707 N N . ARG A 1 210 ? -0.829 -6.285 -8.278 1.00 78.25 210 ARG A N 1
ATOM 1708 C CA . ARG A 1 210 ? -0.541 -4.932 -8.787 1.00 78.25 210 ARG A CA 1
ATOM 1709 C C . ARG A 1 210 ? -1.740 -4.282 -9.466 1.00 78.25 210 ARG A C 1
ATOM 1711 O O . ARG A 1 210 ? -1.599 -3.574 -10.466 1.00 78.25 210 ARG A O 1
ATOM 1718 N N . ASP A 1 211 ? -2.927 -4.582 -8.960 1.00 78.00 211 ASP A N 1
ATOM 1719 C CA . ASP A 1 211 ? -4.145 -3.935 -9.409 1.00 78.00 211 ASP A CA 1
ATOM 1720 C C . ASP A 1 211 ? -4.125 -2.458 -8.991 1.00 78.00 211 ASP A C 1
ATOM 1722 O O . ASP A 1 211 ? -3.617 -2.111 -7.926 1.00 78.00 211 ASP A O 1
ATOM 1726 N N . ILE A 1 212 ? -4.611 -1.584 -9.871 1.00 83.19 212 ILE A N 1
ATOM 1727 C CA . ILE A 1 212 ? -4.554 -0.128 -9.680 1.00 83.19 212 ILE A CA 1
ATOM 1728 C C . ILE A 1 212 ? -5.890 0.454 -9.204 1.00 83.19 212 ILE A C 1
ATOM 1730 O O . ILE A 1 212 ? -5.971 1.649 -8.948 1.00 83.19 212 ILE A O 1
ATOM 1734 N N . GLU A 1 213 ? -6.929 -0.372 -9.060 1.00 87.12 213 GLU A N 1
ATOM 1735 C CA . GLU A 1 213 ? -8.284 0.040 -8.665 1.00 87.12 213 GLU A CA 1
ATOM 1736 C C . GLU A 1 213 ? -8.686 -0.532 -7.287 1.00 87.12 213 GLU A C 1
ATOM 1738 O O . GLU A 1 213 ? -9.742 -0.208 -6.755 1.00 87.12 213 GLU A O 1
ATOM 1743 N N . ASN A 1 214 ? -7.844 -1.366 -6.665 1.00 93.56 214 ASN A N 1
ATOM 1744 C CA . ASN A 1 214 ? -8.137 -2.062 -5.404 1.00 93.56 214 ASN A CA 1
ATOM 1745 C C . ASN A 1 214 ? -7.591 -1.380 -4.126 1.00 93.56 214 ASN A C 1
ATOM 1747 O O . ASN A 1 214 ? -7.417 -2.059 -3.108 1.00 93.56 214 ASN A O 1
ATOM 1751 N N . CYS A 1 215 ? -7.317 -0.070 -4.139 1.00 95.31 215 CYS A N 1
ATOM 1752 C CA . CYS A 1 215 ? -6.692 0.653 -3.017 1.00 95.31 215 CYS A CA 1
ATOM 1753 C C . CYS A 1 215 ? -7.424 0.439 -1.676 1.00 95.31 215 CYS A C 1
ATOM 1755 O O . CYS A 1 215 ? -6.786 0.131 -0.668 1.00 95.31 215 CYS A O 1
ATOM 1757 N N . ALA A 1 216 ? -8.762 0.455 -1.683 1.00 97.25 216 ALA A N 1
ATOM 1758 C CA . ALA A 1 216 ? -9.593 0.180 -0.507 1.00 97.25 216 ALA A CA 1
ATOM 1759 C C . ALA A 1 216 ? -9.373 -1.223 0.089 1.00 97.25 216 ALA A C 1
ATOM 1761 O O . ALA A 1 216 ? -9.405 -1.398 1.305 1.00 97.25 216 ALA A O 1
ATOM 1762 N N . SER A 1 217 ? -9.111 -2.229 -0.751 1.00 97.50 217 SER A N 1
ATOM 1763 C CA . SER A 1 217 ? -8.774 -3.576 -0.271 1.00 97.50 217 SER A CA 1
ATOM 1764 C C . SER A 1 217 ? -7.338 -3.626 0.255 1.00 97.50 217 SER A C 1
ATOM 1766 O O . SER A 1 217 ? -7.098 -4.232 1.295 1.00 97.50 217 SER A O 1
ATOM 1768 N N . CYS A 1 218 ? -6.396 -2.940 -0.401 1.00 96.62 218 CYS A N 1
ATOM 1769 C CA . CYS A 1 218 ? -4.983 -2.925 -0.010 1.00 96.62 218 CYS A CA 1
ATOM 1770 C C . CYS A 1 218 ? -4.761 -2.364 1.398 1.00 96.62 218 CYS A C 1
ATOM 1772 O O . CYS A 1 218 ? -4.005 -2.954 2.167 1.00 96.62 218 CYS A O 1
ATOM 1774 N N . VAL A 1 219 ? -5.446 -1.276 1.770 1.00 97.88 219 VAL A N 1
ATOM 1775 C CA . VAL A 1 219 ? -5.332 -0.707 3.126 1.00 97.88 219 VAL A CA 1
ATOM 1776 C C . VAL A 1 219 ? -5.874 -1.658 4.197 1.00 97.88 219 VAL A C 1
ATOM 1778 O O . VAL A 1 219 ? -5.258 -1.830 5.247 1.00 97.88 219 VAL A O 1
ATOM 1781 N N . VAL A 1 220 ? -6.972 -2.368 3.906 1.00 97.75 220 VAL A N 1
ATOM 1782 C CA . VAL A 1 220 ? -7.530 -3.390 4.808 1.00 97.75 220 VAL A CA 1
ATOM 1783 C C . VAL A 1 220 ? -6.579 -4.575 4.942 1.00 97.75 220 VAL A C 1
ATOM 1785 O O . VAL A 1 220 ? -6.355 -5.063 6.049 1.00 97.75 220 VAL A O 1
ATOM 1788 N N . VAL A 1 221 ? -6.010 -5.035 3.826 1.00 96.94 221 VAL A N 1
ATOM 1789 C CA . VAL A 1 221 ? -5.030 -6.122 3.819 1.00 96.94 221 VAL A CA 1
ATOM 1790 C C . VAL A 1 221 ? -3.804 -5.745 4.629 1.00 96.94 221 VAL A C 1
ATOM 1792 O O . VAL A 1 221 ? -3.433 -6.516 5.506 1.00 96.94 221 VAL A O 1
ATOM 1795 N N . HIS A 1 222 ? -3.223 -4.568 4.408 1.00 95.81 222 HIS A N 1
ATOM 1796 C CA . HIS A 1 222 ? -2.056 -4.107 5.157 1.00 95.81 222 HIS A CA 1
ATOM 1797 C C . HIS A 1 222 ? -2.317 -4.109 6.673 1.00 95.81 222 HIS 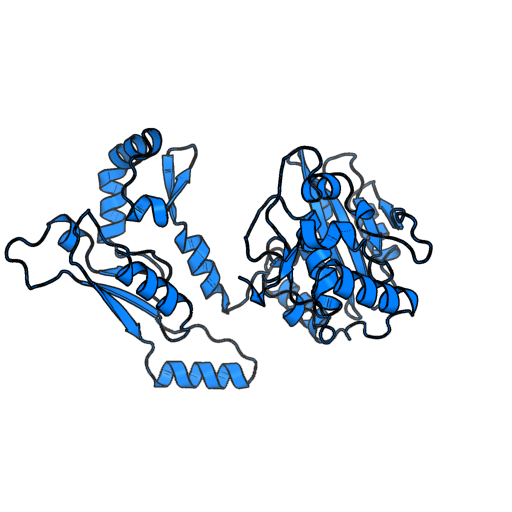A C 1
ATOM 1799 O O . HIS A 1 222 ? -1.552 -4.694 7.441 1.00 95.81 222 HIS A O 1
ATOM 1805 N N . GLU A 1 223 ? -3.462 -3.572 7.108 1.00 96.44 223 GLU A N 1
ATOM 1806 C CA . GLU A 1 223 ? -3.856 -3.587 8.521 1.00 96.44 223 GLU A CA 1
ATOM 1807 C C . GLU A 1 223 ? -4.014 -5.013 9.077 1.00 96.44 223 GLU A C 1
ATOM 1809 O O . GLU A 1 223 ? -3.626 -5.297 10.211 1.00 96.44 223 GLU A O 1
ATOM 1814 N N . MET A 1 224 ? -4.566 -5.939 8.292 1.00 96.00 224 MET A N 1
ATOM 1815 C CA . MET A 1 224 ? -4.750 -7.329 8.717 1.00 96.00 224 MET A CA 1
ATOM 1816 C C . MET A 1 224 ? -3.457 -8.147 8.681 1.00 96.00 224 MET A C 1
ATOM 1818 O O . MET A 1 224 ? -3.283 -9.041 9.513 1.00 96.00 224 MET A O 1
ATOM 1822 N N . ARG A 1 225 ? -2.519 -7.809 7.794 1.00 93.38 225 ARG A N 1
ATOM 1823 C CA . ARG A 1 225 ? -1.167 -8.375 7.785 1.00 93.38 225 ARG A CA 1
ATOM 1824 C C . ARG A 1 225 ? -0.414 -8.000 9.054 1.00 93.38 225 ARG A C 1
ATOM 1826 O O . ARG A 1 225 ? 0.054 -8.900 9.744 1.00 93.38 225 ARG A O 1
ATOM 1833 N N . LEU A 1 226 ? -0.447 -6.731 9.471 1.00 92.81 226 LEU A N 1
ATOM 1834 C CA . LEU A 1 226 ? 0.102 -6.293 10.769 1.00 92.81 226 LEU A CA 1
ATOM 1835 C C . LEU A 1 226 ? -0.486 -7.090 11.951 1.00 92.81 226 LEU A C 1
ATOM 1837 O O . LEU A 1 226 ? 0.211 -7.434 12.905 1.00 92.81 226 LEU A O 1
ATOM 1841 N N . ARG A 1 227 ? -1.765 -7.483 11.864 1.00 93.94 227 ARG A N 1
ATOM 1842 C CA . ARG A 1 227 ? -2.439 -8.330 12.870 1.00 93.94 227 ARG A CA 1
ATOM 1843 C C . ARG A 1 227 ? -2.095 -9.821 12.780 1.00 93.94 227 ARG A C 1
ATOM 1845 O O . ARG A 1 227 ? -2.567 -10.588 13.625 1.00 93.94 227 ARG A O 1
ATOM 1852 N N . GLY A 1 228 ? -1.282 -10.226 11.809 1.00 91.31 228 GLY A N 1
ATOM 1853 C CA . GLY A 1 228 ? -0.724 -11.568 11.666 1.00 91.31 228 GLY A CA 1
ATOM 1854 C C . GLY A 1 228 ? -1.378 -12.448 10.604 1.00 91.31 228 GLY A C 1
ATOM 1855 O O . GLY A 1 228 ? -1.237 -13.666 10.671 1.00 91.31 228 GLY A O 1
ATOM 1856 N N . TYR A 1 229 ? -2.120 -11.890 9.648 1.00 92.19 229 TYR A N 1
ATOM 1857 C CA . TYR A 1 229 ? -2.682 -12.674 8.542 1.00 92.19 229 TYR A CA 1
ATOM 1858 C C . TYR A 1 229 ? -1.775 -12.630 7.318 1.00 92.19 229 TYR A C 1
ATOM 1860 O O . TYR A 1 229 ? -1.523 -11.558 6.786 1.00 92.19 229 TYR A O 1
ATOM 1868 N N . ASP A 1 230 ? -1.331 -13.785 6.822 1.00 87.75 230 ASP A N 1
ATOM 1869 C CA . ASP A 1 230 ? -0.503 -13.845 5.613 1.00 87.75 230 ASP A CA 1
ATOM 1870 C C . ASP A 1 230 ? -1.351 -13.946 4.334 1.00 87.75 230 ASP A C 1
ATOM 1872 O O . ASP A 1 230 ? -1.633 -15.022 3.793 1.00 87.75 230 ASP A O 1
ATOM 1876 N N . ILE A 1 231 ? -1.831 -12.782 3.905 1.00 89.44 231 ILE A N 1
ATOM 1877 C CA . ILE A 1 231 ? -2.816 -12.602 2.832 1.00 89.44 231 ILE A CA 1
ATOM 1878 C C . ILE A 1 231 ? -2.418 -11.460 1.892 1.00 89.44 231 ILE A C 1
ATOM 1880 O O . ILE A 1 231 ? -1.589 -10.625 2.249 1.00 89.44 231 ILE A O 1
ATOM 1884 N N . THR A 1 232 ? -3.031 -11.405 0.712 1.00 91.25 232 THR A N 1
ATOM 1885 C CA . THR A 1 232 ? -2.896 -10.312 -0.262 1.00 91.25 232 THR A CA 1
ATOM 1886 C C . THR A 1 232 ? -4.266 -9.845 -0.751 1.00 91.25 232 THR A C 1
ATOM 1888 O O . THR A 1 232 ? -5.241 -10.595 -0.661 1.00 91.25 232 THR A O 1
ATOM 1891 N N . ALA A 1 233 ? -4.362 -8.617 -1.266 1.00 93.69 233 ALA A N 1
ATOM 1892 C CA . ALA A 1 233 ? -5.601 -8.102 -1.836 1.00 93.69 233 ALA A CA 1
ATOM 1893 C C . ALA A 1 233 ? -5.911 -8.760 -3.189 1.00 93.69 233 ALA A C 1
ATOM 1895 O O . ALA A 1 233 ? -5.041 -8.910 -4.053 1.00 93.69 233 ALA A O 1
ATOM 1896 N N . LEU A 1 234 ? -7.183 -9.101 -3.394 1.00 91.62 234 LEU A N 1
ATOM 1897 C CA . LEU A 1 234 ? -7.696 -9.482 -4.705 1.00 91.62 234 LEU A CA 1
ATOM 1898 C C . LEU A 1 234 ? -7.751 -8.266 -5.644 1.00 91.62 234 LEU A C 1
ATOM 1900 O O . LEU A 1 234 ? -7.686 -7.106 -5.224 1.00 91.62 234 LEU A O 1
ATOM 1904 N N . LYS A 1 235 ? -7.879 -8.549 -6.942 1.00 90.19 235 LYS A N 1
ATOM 1905 C CA . LYS A 1 235 ? -8.116 -7.523 -7.965 1.00 90.19 235 LYS A CA 1
ATOM 1906 C C . LYS A 1 235 ? -9.469 -6.856 -7.764 1.00 90.19 235 LYS A C 1
ATOM 1908 O O . LYS A 1 235 ? -10.401 -7.485 -7.260 1.00 90.19 235 LYS A O 1
ATOM 1913 N N . PHE A 1 236 ? -9.587 -5.613 -8.219 1.00 91.94 236 PHE A N 1
ATOM 1914 C CA . PHE A 1 236 ? -10.859 -4.913 -8.184 1.00 91.94 236 PHE A CA 1
ATOM 1915 C C . PHE A 1 236 ? -11.884 -5.591 -9.101 1.00 91.94 236 PHE A C 1
ATOM 1917 O O . PHE A 1 236 ? -11.626 -5.887 -10.270 1.00 91.94 236 PHE A O 1
ATOM 1924 N N . ASP A 1 237 ? -13.075 -5.826 -8.563 1.00 92.25 237 ASP A N 1
ATOM 1925 C CA . ASP A 1 237 ? -14.221 -6.337 -9.294 1.00 92.25 237 ASP A CA 1
ATOM 1926 C C . ASP A 1 237 ? -15.277 -5.243 -9.459 1.00 92.25 237 ASP A C 1
ATOM 1928 O O . ASP A 1 237 ? -15.924 -4.825 -8.502 1.00 92.25 237 ASP A O 1
ATOM 1932 N N . LYS A 1 238 ? -15.485 -4.804 -10.699 1.00 92.31 238 LYS A N 1
ATOM 1933 C CA . LYS A 1 238 ? -16.434 -3.739 -11.048 1.00 92.31 238 LYS A CA 1
ATOM 1934 C C . LYS A 1 238 ? -17.903 -4.175 -11.115 1.00 92.31 238 LYS A C 1
ATOM 1936 O O . LYS A 1 238 ? -18.759 -3.334 -11.391 1.00 92.31 238 LYS A O 1
ATOM 1941 N N . ARG A 1 239 ? -18.203 -5.472 -10.963 1.00 93.62 239 ARG A N 1
ATOM 1942 C CA . ARG A 1 239 ? -19.582 -5.985 -11.024 1.00 93.62 239 ARG A CA 1
ATOM 1943 C C . ARG A 1 239 ? -20.428 -5.381 -9.905 1.00 93.62 239 ARG A C 1
ATOM 1945 O O . ARG A 1 239 ? -19.957 -5.212 -8.782 1.00 93.62 239 ARG A O 1
ATOM 1952 N N . ASP A 1 240 ? -21.687 -5.088 -10.207 1.00 90.44 240 ASP A N 1
ATOM 1953 C CA . ASP A 1 240 ? -22.627 -4.606 -9.197 1.00 90.44 240 ASP A CA 1
ATOM 1954 C C . ASP A 1 240 ? -22.808 -5.648 -8.090 1.00 90.44 240 ASP A C 1
ATOM 1956 O O . ASP A 1 240 ? -22.940 -6.845 -8.354 1.00 90.44 240 ASP A O 1
ATOM 1960 N N . GLY A 1 241 ? -22.764 -5.185 -6.841 1.00 90.25 241 GLY A N 1
ATOM 1961 C CA . GLY A 1 241 ? -22.824 -6.044 -5.660 1.00 90.25 241 GLY A CA 1
ATOM 1962 C C . GLY A 1 241 ? -21.509 -6.738 -5.292 1.00 90.25 241 GLY A C 1
ATOM 1963 O O . GLY A 1 241 ? -21.492 -7.494 -4.320 1.00 90.25 241 GLY A O 1
ATOM 1964 N N . SER A 1 242 ? -20.403 -6.500 -6.012 1.00 95.31 242 SER A N 1
ATOM 1965 C CA . SER A 1 242 ? -19.095 -6.977 -5.556 1.00 95.31 242 SER A CA 1
ATOM 1966 C C . SER A 1 242 ? -18.690 -6.273 -4.253 1.00 95.31 242 SER A C 1
ATOM 1968 O O . SER A 1 242 ? -18.960 -5.085 -4.045 1.00 95.31 242 SER A O 1
ATOM 1970 N N . ILE A 1 243 ? -17.996 -6.998 -3.374 1.00 96.69 243 ILE A N 1
ATOM 1971 C CA . ILE A 1 243 ? -17.504 -6.412 -2.124 1.00 96.69 243 ILE A CA 1
ATOM 1972 C C . ILE A 1 243 ? -16.415 -5.374 -2.404 1.00 96.69 243 ILE A C 1
ATOM 1974 O O . ILE A 1 243 ? -16.423 -4.325 -1.774 1.00 96.69 243 ILE A O 1
ATOM 1978 N N . SER A 1 244 ? -15.522 -5.590 -3.377 1.00 94.69 244 SER A N 1
ATOM 1979 C CA . SER A 1 244 ? -14.482 -4.601 -3.703 1.00 94.69 244 SER A CA 1
ATOM 1980 C C . SER A 1 244 ? -15.066 -3.267 -4.175 1.00 94.69 244 SER A C 1
ATOM 1982 O O . SER A 1 244 ? -14.533 -2.221 -3.813 1.00 94.69 244 SER A O 1
ATOM 1984 N N . LYS A 1 245 ? -16.173 -3.292 -4.935 1.00 94.75 245 LYS A N 1
ATOM 1985 C CA . LYS A 1 245 ? -16.885 -2.079 -5.355 1.00 94.75 245 LYS A CA 1
ATOM 1986 C C . LYS A 1 245 ? -17.538 -1.384 -4.161 1.00 94.75 245 LYS A C 1
ATOM 1988 O O . LYS A 1 245 ? -17.328 -0.190 -3.980 1.00 94.75 245 LYS A O 1
ATOM 1993 N N . LEU A 1 246 ? -18.211 -2.138 -3.288 1.00 95.75 246 LEU A N 1
ATOM 1994 C CA . LEU A 1 246 ? -18.755 -1.596 -2.038 1.00 95.75 246 LEU A CA 1
ATOM 1995 C C . LEU A 1 246 ? -17.668 -0.920 -1.182 1.00 95.75 246 LEU A C 1
ATOM 1997 O O . LEU A 1 246 ? -17.891 0.164 -0.653 1.00 95.75 246 LEU A O 1
ATOM 2001 N N . LEU A 1 247 ? -16.477 -1.522 -1.070 1.00 95.50 247 LEU A N 1
ATOM 2002 C CA . LEU A 1 247 ? -15.367 -0.926 -0.317 1.00 95.50 247 LEU A CA 1
ATOM 2003 C C . LEU A 1 247 ? -14.786 0.323 -0.977 1.00 95.50 247 LEU A C 1
ATOM 2005 O O . LEU A 1 247 ? -14.290 1.188 -0.257 1.00 95.50 247 LEU A O 1
ATOM 2009 N N . SER A 1 248 ? -14.825 0.411 -2.309 1.00 92.62 248 SER A N 1
ATOM 2010 C CA . SER A 1 248 ? -14.387 1.613 -3.028 1.00 92.62 248 SER A CA 1
ATOM 2011 C C . SER A 1 248 ? -15.330 2.801 -2.825 1.00 92.62 248 SER A C 1
ATOM 2013 O O . SER A 1 248 ? -14.889 3.938 -2.928 1.00 92.62 248 SER A O 1
ATOM 2015 N N . GLU A 1 249 ? -16.602 2.539 -2.508 1.00 92.12 249 GLU A N 1
ATOM 2016 C CA . GLU A 1 249 ? -17.609 3.565 -2.210 1.00 92.12 249 GLU A CA 1
ATOM 2017 C C . GLU A 1 249 ? -17.631 3.927 -0.716 1.00 92.12 249 GLU A C 1
ATOM 2019 O O . GLU A 1 249 ? -17.747 5.096 -0.365 1.00 92.12 249 GLU A O 1
ATOM 2024 N N . ASP A 1 250 ? -17.507 2.936 0.174 1.00 94.94 250 ASP A N 1
ATOM 2025 C CA . ASP A 1 250 ? -17.390 3.157 1.616 1.00 94.94 250 ASP A CA 1
ATOM 2026 C C . ASP A 1 250 ? -16.521 2.076 2.272 1.00 94.94 250 ASP A C 1
ATOM 2028 O O . ASP A 1 250 ? -16.987 0.998 2.668 1.00 94.94 250 ASP A O 1
ATOM 2032 N N . THR A 1 251 ? -15.234 2.381 2.455 1.00 96.00 251 THR A N 1
ATOM 2033 C CA . THR A 1 251 ? -14.289 1.459 3.100 1.00 96.00 251 THR A CA 1
ATOM 2034 C C . THR A 1 251 ? -14.635 1.192 4.572 1.00 96.00 251 THR A C 1
ATOM 2036 O O . THR A 1 251 ? -14.173 0.198 5.128 1.00 96.00 251 THR A O 1
ATOM 2039 N N . ARG A 1 252 ? -15.489 1.992 5.237 1.00 97.19 252 ARG A N 1
ATOM 2040 C CA . ARG A 1 252 ? -15.939 1.702 6.617 1.00 97.19 252 ARG A CA 1
ATOM 2041 C C . ARG A 1 252 ? -16.793 0.442 6.688 1.00 97.19 252 ARG A C 1
ATOM 2043 O O . ARG A 1 252 ? -16.868 -0.170 7.751 1.00 97.19 252 ARG A O 1
ATOM 2050 N N . SER A 1 253 ? -17.423 0.046 5.581 1.00 96.56 253 SER A N 1
ATOM 2051 C CA . SER A 1 253 ? -18.375 -1.069 5.538 1.00 96.56 253 SER A CA 1
ATOM 2052 C C . SER A 1 253 ? -17.774 -2.410 5.973 1.00 96.56 253 SER A C 1
ATOM 2054 O O . SER A 1 253 ? -18.483 -3.196 6.600 1.00 96.56 253 SER A O 1
ATOM 2056 N N . ILE A 1 254 ? -16.477 -2.653 5.742 1.00 97.56 254 ILE A N 1
ATOM 2057 C CA . ILE A 1 254 ? -15.780 -3.864 6.217 1.00 97.56 254 ILE A CA 1
ATOM 2058 C C . ILE A 1 254 ? -15.470 -3.844 7.712 1.00 97.56 254 ILE A C 1
ATOM 2060 O O . ILE A 1 254 ? -15.251 -4.895 8.316 1.00 97.56 254 ILE A O 1
ATOM 2064 N N . TRP A 1 255 ? -15.441 -2.663 8.319 1.00 98.19 255 TRP A N 1
ATOM 2065 C CA . TRP A 1 255 ? -15.085 -2.497 9.713 1.00 98.19 255 TRP A CA 1
ATOM 2066 C C . TRP A 1 2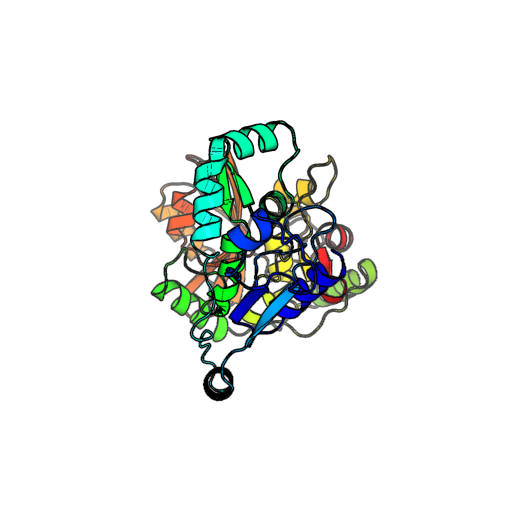55 ? -16.323 -2.522 10.604 1.00 98.19 255 TRP A C 1
ATOM 2068 O O . TRP A 1 255 ? -17.436 -2.155 10.220 1.00 98.19 255 TRP A O 1
ATOM 2078 N N . MET A 1 256 ? -16.120 -2.927 11.851 1.00 97.50 256 MET A N 1
ATOM 2079 C CA . MET A 1 256 ? -17.145 -2.863 12.881 1.00 97.50 256 MET A CA 1
ATOM 2080 C C . MET A 1 256 ? -16.539 -2.482 14.231 1.00 97.50 256 MET A C 1
ATOM 2082 O O . MET A 1 256 ? -15.417 -2.844 14.586 1.00 97.50 256 MET A O 1
ATOM 2086 N N . THR A 1 257 ? -17.308 -1.729 15.004 1.00 97.06 257 THR A N 1
ATOM 2087 C CA . THR A 1 257 ? -17.017 -1.453 16.413 1.00 97.06 257 THR A CA 1
ATOM 2088 C C . THR A 1 257 ? -17.160 -2.730 17.247 1.00 97.06 257 THR A C 1
ATOM 2090 O O . THR A 1 257 ? -17.774 -3.703 16.810 1.00 97.06 257 THR A O 1
ATOM 2093 N N . ALA A 1 258 ? -16.707 -2.707 18.504 1.00 93.69 258 ALA A N 1
ATOM 2094 C CA . ALA A 1 258 ? -16.935 -3.810 19.448 1.00 93.69 258 ALA A CA 1
ATOM 2095 C C . ALA A 1 258 ? -18.427 -4.158 19.655 1.00 93.69 258 ALA A C 1
ATOM 2097 O O . ALA A 1 258 ? -18.752 -5.252 20.100 1.00 93.69 258 ALA A O 1
ATOM 2098 N N . LYS A 1 259 ? -19.342 -3.239 19.311 1.00 92.75 259 LYS A N 1
ATOM 2099 C CA . LYS A 1 259 ? -20.801 -3.439 19.351 1.00 92.75 259 LYS A CA 1
ATOM 2100 C C . LYS A 1 259 ? -21.388 -3.922 18.014 1.00 92.75 259 LYS A C 1
ATOM 2102 O O . LYS A 1 259 ? -22.603 -3.931 17.856 1.00 92.75 259 LYS A O 1
ATOM 2107 N N . GLY A 1 260 ? -20.550 -4.231 17.025 1.00 92.75 260 GLY A N 1
ATOM 2108 C CA . GLY A 1 260 ? -20.949 -4.714 15.699 1.00 92.75 260 GLY A CA 1
ATOM 2109 C C . GLY A 1 260 ? -21.497 -3.662 14.727 1.00 92.75 260 GLY A C 1
ATOM 2110 O O . GLY A 1 260 ? -21.864 -3.992 13.598 1.00 92.75 260 GLY A O 1
ATOM 2111 N N . LYS A 1 261 ? -21.526 -2.386 15.128 1.00 96.31 261 LYS A N 1
ATOM 2112 C CA . LYS A 1 261 ? -21.952 -1.272 14.264 1.00 96.31 261 LYS A CA 1
ATOM 2113 C C . LYS A 1 261 ? -20.839 -0.848 13.314 1.00 96.31 261 LYS A C 1
ATOM 2115 O O . LYS A 1 261 ? -19.676 -0.888 13.718 1.00 96.31 261 LYS A O 1
ATOM 2120 N N . THR A 1 262 ? -21.201 -0.388 12.118 1.00 96.88 262 THR A N 1
ATOM 2121 C CA . THR A 1 262 ? -20.275 0.316 11.215 1.00 96.88 262 THR A CA 1
ATOM 2122 C C . THR A 1 262 ? -19.706 1.540 11.942 1.00 96.88 262 THR A C 1
ATOM 2124 O O . THR A 1 262 ? -20.469 2.240 12.614 1.00 96.88 262 THR A O 1
ATOM 2127 N N . PRO A 1 263 ? -18.382 1.760 11.912 1.00 97.19 263 PRO A N 1
ATOM 2128 C CA . PRO A 1 263 ? -17.769 2.913 12.557 1.00 97.19 263 PRO A CA 1
ATOM 2129 C C . PRO A 1 263 ? -18.085 4.201 11.792 1.00 97.19 263 PRO A C 1
ATOM 2131 O O . PRO A 1 263 ? -18.232 4.189 10.574 1.00 97.19 263 PRO A O 1
ATOM 2134 N N . GLU A 1 264 ? -18.122 5.319 12.509 1.00 96.38 264 GLU A N 1
ATOM 2135 C CA . GLU A 1 264 ? -18.096 6.647 11.894 1.00 96.38 264 GLU A CA 1
ATOM 2136 C C . GLU A 1 264 ? -16.656 7.068 11.587 1.00 96.38 264 GLU A C 1
ATOM 2138 O O . GLU A 1 264 ? -15.704 6.569 12.201 1.00 96.38 264 GLU A O 1
ATOM 2143 N N . PHE A 1 265 ? -16.489 8.019 10.665 1.00 96.12 265 PHE A N 1
ATOM 2144 C CA . PHE A 1 265 ? -15.187 8.653 10.473 1.00 96.12 265 PHE A CA 1
ATOM 2145 C C . PHE A 1 265 ? -14.753 9.351 11.763 1.00 96.12 265 PHE A C 1
ATOM 2147 O O . PHE A 1 265 ? -15.538 10.024 12.429 1.00 96.12 265 PHE A O 1
ATOM 2154 N N . SER A 1 266 ? -13.479 9.194 12.115 1.00 92.44 266 SER A N 1
ATOM 2155 C CA . SER A 1 266 ? -12.871 9.880 13.258 1.00 92.44 266 SER A CA 1
ATOM 2156 C C . SER A 1 266 ? -12.822 11.391 13.035 1.00 92.44 266 SER A C 1
ATOM 2158 O O . SER A 1 266 ? -12.971 12.155 13.985 1.00 92.44 266 SER A O 1
ATOM 2160 N N . ALA A 1 267 ? -12.645 11.819 11.782 1.00 93.56 267 ALA A N 1
ATOM 2161 C CA . ALA A 1 267 ? -12.805 13.205 11.372 1.00 93.56 267 ALA A CA 1
ATOM 2162 C C . ALA A 1 267 ? -13.143 13.303 9.876 1.00 93.56 267 ALA A C 1
ATOM 2164 O O . ALA A 1 267 ? -12.699 12.477 9.079 1.00 93.56 267 ALA A O 1
ATOM 2165 N N . LEU A 1 268 ? -13.884 14.354 9.517 1.00 92.06 268 LEU A N 1
ATOM 2166 C CA . LEU A 1 268 ? -14.044 14.835 8.145 1.00 92.06 268 LEU A CA 1
ATOM 2167 C C . LEU A 1 268 ? -13.389 16.212 8.057 1.00 92.06 268 LEU A C 1
ATOM 2169 O O . LEU A 1 268 ? -13.887 17.169 8.654 1.00 92.06 268 LEU A O 1
ATOM 2173 N N . ILE A 1 269 ? -12.256 16.304 7.366 1.00 93.12 269 ILE A N 1
ATOM 2174 C CA . ILE A 1 269 ? -11.366 17.469 7.434 1.00 93.12 269 ILE A CA 1
ATOM 2175 C C . ILE A 1 269 ? -11.338 18.162 6.074 1.00 93.12 269 ILE A C 1
ATOM 2177 O O . ILE A 1 269 ? -10.920 17.577 5.085 1.00 93.12 269 ILE A O 1
ATOM 2181 N N . GLY A 1 270 ? -11.762 19.419 6.021 1.00 90.88 270 GLY A N 1
ATOM 2182 C CA . GLY A 1 270 ? -11.631 20.270 4.839 1.00 90.88 270 GLY A CA 1
ATOM 2183 C C . GLY A 1 270 ? -11.130 21.653 5.234 1.00 90.88 270 GLY A C 1
ATOM 2184 O O . GLY A 1 270 ? -11.029 21.959 6.422 1.00 90.88 270 GLY A O 1
ATOM 2185 N N . GLY A 1 271 ? -10.838 22.488 4.244 1.00 90.81 271 GLY A N 1
ATOM 2186 C CA . GLY A 1 271 ? -10.316 23.837 4.447 1.00 90.81 271 GLY A CA 1
ATOM 2187 C C . GLY A 1 271 ? -9.045 24.078 3.645 1.00 90.81 271 GLY A C 1
ATOM 2188 O O . GLY A 1 271 ? -8.776 23.377 2.671 1.00 90.81 271 GLY A O 1
ATOM 2189 N N . GLU A 1 272 ? -8.275 25.078 4.060 1.00 89.44 272 GLU A N 1
ATOM 2190 C CA . GLU A 1 272 ? -6.994 25.392 3.431 1.00 89.44 272 GLU A CA 1
ATOM 2191 C C . GLU A 1 272 ? -5.945 24.305 3.715 1.00 89.44 272 GLU A C 1
ATOM 2193 O O . GLU A 1 272 ? -5.980 23.690 4.788 1.00 89.44 272 GLU A O 1
ATOM 2198 N N . PRO A 1 273 ? -4.983 24.074 2.800 1.00 87.31 273 PRO A N 1
ATOM 2199 C CA . PRO A 1 273 ? -4.035 22.969 2.906 1.00 87.31 273 PRO A CA 1
ATOM 2200 C C . PRO A 1 273 ? -3.324 22.837 4.259 1.00 87.31 273 PRO A C 1
ATOM 2202 O O . PRO A 1 273 ? -3.281 21.749 4.837 1.00 87.31 273 PRO A O 1
ATOM 2205 N N . ASP A 1 274 ? -2.814 23.942 4.802 1.00 86.12 274 ASP A N 1
ATOM 2206 C CA . ASP A 1 274 ? -2.088 23.937 6.076 1.00 86.12 274 ASP A CA 1
ATOM 2207 C C . ASP A 1 274 ? -2.997 23.613 7.269 1.00 86.12 274 ASP A C 1
ATOM 2209 O O . ASP A 1 274 ? -2.568 22.962 8.225 1.00 86.12 274 ASP A O 1
ATOM 2213 N N . GLU A 1 275 ? -4.266 24.021 7.215 1.00 89.25 275 GLU A N 1
ATOM 2214 C CA . GLU A 1 275 ? -5.249 23.716 8.256 1.00 89.25 275 GLU A CA 1
ATOM 2215 C C . GLU A 1 275 ? -5.654 22.241 8.221 1.00 89.25 275 GLU A C 1
ATOM 2217 O O . GLU A 1 275 ? -5.801 21.620 9.276 1.00 89.25 275 GLU A O 1
ATOM 2222 N N . ILE A 1 276 ? -5.740 21.647 7.025 1.00 91.75 276 ILE A N 1
ATOM 2223 C CA . ILE A 1 276 ? -5.967 20.206 6.873 1.00 91.75 276 ILE A CA 1
ATOM 2224 C C . ILE A 1 276 ? -4.816 19.420 7.514 1.00 91.75 276 ILE A C 1
ATOM 2226 O O . ILE A 1 276 ? -5.066 18.534 8.333 1.00 91.75 276 ILE A O 1
ATOM 2230 N N . VAL A 1 277 ? -3.559 19.771 7.213 1.00 89.75 277 VAL A N 1
ATOM 2231 C CA . VAL A 1 277 ? -2.380 19.101 7.796 1.00 89.75 277 VAL A CA 1
ATOM 2232 C C . VAL A 1 277 ? -2.381 19.209 9.325 1.00 89.75 277 VAL A C 1
ATOM 2234 O O . VAL A 1 277 ? -2.255 18.193 10.012 1.00 89.75 277 VAL A O 1
ATOM 2237 N N . LYS A 1 278 ? -2.591 20.412 9.879 1.00 86.94 278 LYS A N 1
ATOM 2238 C CA . LYS A 1 278 ? -2.666 20.623 11.339 1.00 86.94 278 LYS A CA 1
ATOM 2239 C C . LYS A 1 278 ? -3.787 19.812 11.984 1.00 86.94 278 LYS A C 1
ATOM 2241 O O . LYS A 1 278 ? -3.607 19.267 13.075 1.00 86.94 278 LYS A O 1
ATOM 2246 N N . ALA A 1 279 ? -4.945 19.733 11.331 1.00 93.12 279 ALA A N 1
ATOM 2247 C CA . ALA A 1 279 ? -6.074 18.962 11.828 1.00 93.12 279 ALA A CA 1
ATOM 2248 C C . ALA A 1 279 ? -5.766 17.457 11.851 1.00 93.12 279 ALA A C 1
ATOM 2250 O O . ALA A 1 279 ? -6.049 16.810 12.858 1.00 93.12 279 ALA A O 1
ATOM 2251 N N . ILE A 1 280 ? -5.137 16.907 10.805 1.00 94.25 280 ILE A N 1
ATOM 2252 C CA . ILE A 1 280 ? -4.728 15.492 10.770 1.00 94.25 280 ILE A CA 1
ATOM 2253 C C . ILE A 1 280 ? -3.727 15.201 11.884 1.00 94.25 280 ILE A C 1
ATOM 2255 O O . ILE A 1 280 ? -3.923 14.257 12.651 1.00 94.25 280 ILE A O 1
ATOM 2259 N N . GLU A 1 281 ? -2.695 16.035 12.027 1.00 91.31 281 GLU A N 1
ATOM 2260 C CA . GLU A 1 281 ? -1.712 15.906 13.104 1.00 91.31 281 GLU A CA 1
ATOM 2261 C C . GLU A 1 281 ? -2.410 15.881 14.470 1.00 91.31 281 GLU A C 1
ATOM 2263 O O . GLU A 1 281 ? -2.223 14.945 15.247 1.00 91.31 281 GLU A O 1
ATOM 2268 N N . LYS A 1 282 ? -3.307 16.837 14.740 1.00 90.44 282 LYS A N 1
ATOM 2269 C CA . LYS A 1 282 ? -4.059 16.920 16.003 1.00 90.44 282 LYS A CA 1
ATOM 2270 C C . LYS A 1 282 ? -4.924 15.683 16.286 1.00 90.44 282 LYS A C 1
ATOM 2272 O O . LYS A 1 282 ? -5.062 15.301 17.445 1.00 90.44 282 LYS A O 1
ATOM 2277 N N . GLN A 1 283 ? -5.505 15.056 15.263 1.00 93.88 283 GLN A N 1
ATOM 2278 C CA . GLN A 1 283 ? -6.376 13.879 15.426 1.00 93.88 283 GLN A CA 1
ATOM 2279 C C . GLN A 1 283 ? -5.606 12.553 15.557 1.00 93.88 283 GLN A C 1
ATOM 2281 O O . GLN A 1 283 ? -6.163 11.545 16.003 1.00 93.88 283 GLN A O 1
ATOM 2286 N N . THR A 1 284 ? -4.322 12.542 15.196 1.00 94.31 284 THR A N 1
ATOM 2287 C CA . THR A 1 284 ? -3.485 11.333 15.115 1.00 94.31 284 THR A CA 1
ATOM 2288 C C . THR A 1 284 ? -2.381 11.296 16.175 1.00 94.31 284 THR A C 1
ATOM 2290 O O . THR A 1 284 ? -1.349 10.672 15.974 1.00 94.31 284 THR A O 1
ATOM 2293 N N . GLN A 1 285 ? -2.576 11.971 17.312 1.00 91.06 285 GLN A N 1
ATOM 2294 C CA . GLN A 1 285 ? -1.563 12.134 18.367 1.00 91.06 285 GLN A CA 1
ATOM 2295 C C . GLN A 1 285 ? -1.135 10.851 19.109 1.00 91.06 285 GLN A C 1
ATOM 2297 O O . GLN A 1 285 ? 0.044 10.750 19.448 1.00 91.06 285 GLN A O 1
ATOM 2302 N N . PRO A 1 286 ? -2.022 9.881 19.419 1.00 90.38 286 PRO A N 1
ATOM 2303 C CA . PRO A 1 286 ? -1.618 8.725 20.217 1.00 90.38 286 PRO A CA 1
ATOM 2304 C C . PRO A 1 286 ? -0.577 7.857 19.498 1.00 90.38 286 PRO A C 1
ATOM 2306 O O . PRO A 1 286 ? -0.840 7.352 18.411 1.00 90.38 286 PRO A O 1
ATOM 2309 N N . ILE A 1 287 ? 0.580 7.627 20.114 1.00 89.31 287 ILE A N 1
ATOM 2310 C CA . ILE A 1 287 ? 1.611 6.731 19.569 1.00 89.31 287 ILE A CA 1
ATOM 2311 C C . ILE A 1 287 ? 1.043 5.308 19.431 1.00 89.31 287 ILE A C 1
ATOM 2313 O O . ILE A 1 287 ? 0.316 4.833 20.306 1.00 89.31 287 ILE A O 1
ATOM 2317 N N . GLY A 1 288 ? 1.324 4.656 18.303 1.00 87.62 288 GLY A N 1
ATOM 2318 C CA . GLY A 1 288 ? 0.808 3.336 17.927 1.00 87.62 288 GLY A CA 1
ATOM 2319 C C . GLY A 1 288 ? -0.605 3.325 17.358 1.00 87.62 288 GLY A C 1
ATOM 2320 O O . GLY A 1 288 ? -1.156 2.257 17.087 1.00 87.62 288 GLY A O 1
ATOM 2321 N N . SER A 1 289 ? -1.226 4.494 17.175 1.00 92.50 289 SER A N 1
ATOM 2322 C CA . SER A 1 289 ? -2.512 4.566 16.484 1.00 92.50 289 SER A CA 1
ATOM 2323 C C . SER A 1 289 ? -2.333 4.486 14.968 1.00 92.50 289 SER A C 1
ATOM 2325 O O . SER A 1 289 ? -1.431 5.104 14.397 1.00 92.50 289 SER A O 1
ATOM 2327 N N . ARG A 1 290 ? -3.215 3.711 14.328 1.00 95.56 290 ARG A N 1
ATOM 2328 C CA . ARG A 1 290 ? -3.221 3.463 12.882 1.00 95.56 290 ARG A CA 1
ATOM 2329 C C . ARG A 1 290 ? -4.544 3.912 12.288 1.00 95.56 290 ARG A C 1
ATOM 2331 O O . ARG A 1 290 ? -5.605 3.688 12.882 1.00 95.56 290 ARG A O 1
ATOM 2338 N N . TYR A 1 291 ? -4.483 4.548 11.126 1.00 97.94 291 TYR A N 1
ATOM 2339 C CA . TYR A 1 291 ? -5.630 5.148 10.459 1.00 97.94 291 TYR A CA 1
ATOM 2340 C C . TYR A 1 291 ? -5.639 4.808 8.977 1.00 97.94 291 TYR A C 1
ATOM 2342 O O . TYR A 1 291 ? -4.594 4.597 8.371 1.00 97.94 291 TYR A O 1
ATOM 2350 N N . HIS A 1 292 ? -6.826 4.826 8.388 1.00 98.31 292 HIS A N 1
ATOM 2351 C CA . HIS A 1 292 ? -6.982 4.995 6.953 1.00 98.31 292 HIS A CA 1
ATOM 2352 C C . HIS A 1 292 ? -7.342 6.450 6.664 1.00 98.31 292 HIS A C 1
ATOM 2354 O O . HIS A 1 292 ? -8.142 7.048 7.392 1.00 98.31 292 HIS A O 1
ATOM 2360 N N . ILE A 1 293 ? -6.743 7.001 5.613 1.00 98.00 293 ILE A N 1
ATOM 2361 C CA . ILE A 1 293 ? -6.993 8.358 5.135 1.00 98.00 293 ILE A CA 1
ATOM 2362 C C . ILE A 1 293 ? -7.451 8.298 3.677 1.00 98.00 293 ILE A C 1
ATOM 2364 O O . ILE A 1 293 ? -6.698 7.846 2.817 1.00 98.00 293 ILE A O 1
ATOM 2368 N N . GLY A 1 294 ? -8.696 8.704 3.424 1.00 97.25 294 GLY A N 1
ATOM 2369 C CA . GLY A 1 294 ? -9.327 8.735 2.104 1.00 97.25 294 GLY A CA 1
ATOM 2370 C C . GLY A 1 294 ? -9.565 10.162 1.611 1.00 97.25 294 GLY A C 1
ATOM 2371 O O . GLY A 1 294 ? -9.814 11.061 2.418 1.00 97.25 294 GLY A O 1
ATOM 2372 N N . TRP A 1 295 ? -9.463 10.385 0.301 1.00 96.25 295 TRP A N 1
ATOM 2373 C CA . TRP A 1 295 ? -9.785 11.666 -0.333 1.00 96.25 295 TRP A CA 1
ATOM 2374 C C . TRP A 1 295 ? -10.202 11.498 -1.795 1.00 96.25 295 TRP A C 1
ATOM 2376 O O . TRP A 1 295 ? -9.761 10.575 -2.482 1.00 96.25 295 TRP A O 1
ATOM 2386 N N . ASP A 1 296 ? -10.978 12.459 -2.293 1.00 94.50 296 ASP A N 1
ATOM 2387 C CA . ASP A 1 296 ? -11.195 12.636 -3.726 1.00 94.50 296 ASP A CA 1
ATOM 2388 C C . ASP A 1 296 ? -9.991 13.348 -4.343 1.00 94.50 296 ASP A C 1
ATOM 2390 O O . ASP A 1 296 ? -9.609 14.442 -3.917 1.00 94.50 296 ASP A O 1
ATOM 2394 N N . ASN A 1 297 ? -9.385 12.746 -5.359 1.00 90.56 297 ASN A N 1
ATOM 2395 C CA . ASN A 1 297 ? -8.239 13.299 -6.063 1.00 90.56 297 ASN A CA 1
ATOM 2396 C C . ASN A 1 297 ? -8.654 14.276 -7.174 1.00 90.56 297 ASN A C 1
ATOM 2398 O O . ASN A 1 297 ? -9.750 14.223 -7.740 1.00 90.56 297 ASN A O 1
ATOM 2402 N N . ARG A 1 298 ? -7.730 15.160 -7.562 1.00 88.69 298 ARG A N 1
ATOM 2403 C CA . ARG A 1 298 ? -7.934 16.157 -8.634 1.00 88.69 298 ARG A CA 1
ATOM 2404 C C . ARG A 1 298 ? -8.233 15.564 -10.008 1.00 88.69 298 ARG A C 1
ATOM 2406 O O . ARG A 1 298 ? -8.699 16.290 -10.882 1.00 88.69 298 ARG A O 1
ATOM 2413 N N . SER A 1 299 ? -7.946 14.281 -10.213 1.00 85.19 299 SER A N 1
ATOM 2414 C CA . SER A 1 299 ? -8.206 13.585 -11.476 1.00 85.19 299 SER A CA 1
ATOM 2415 C C . SER A 1 299 ? -9.630 13.020 -11.566 1.00 85.19 299 SER A C 1
ATOM 2417 O O . SER A 1 299 ? -9.967 12.415 -12.582 1.00 85.19 299 SER A O 1
ATOM 2419 N N . GLY A 1 300 ? -10.471 13.236 -10.545 1.00 81.56 300 GLY A N 1
ATOM 2420 C CA . GLY A 1 300 ? -11.875 12.822 -10.538 1.00 81.56 300 GLY A CA 1
ATOM 2421 C C . GLY A 1 300 ? -12.114 11.387 -10.063 1.00 81.56 300 GLY A C 1
ATOM 2422 O O . GLY A 1 300 ? -13.132 10.803 -10.424 1.00 81.56 300 GLY A O 1
ATOM 2423 N N . GLY A 1 301 ? -11.186 10.810 -9.292 1.00 88.25 301 GLY A N 1
ATOM 2424 C CA . GLY A 1 301 ? -11.375 9.540 -8.580 1.00 88.25 301 GLY A CA 1
ATOM 2425 C C . GLY A 1 301 ? -11.157 9.692 -7.073 1.00 88.25 301 GLY A C 1
ATOM 2426 O O . GLY A 1 301 ? -10.860 10.785 -6.607 1.00 88.25 301 GLY A O 1
ATOM 2427 N N . GLY A 1 302 ? -11.254 8.594 -6.326 1.00 92.00 302 GLY A N 1
ATOM 2428 C CA . GLY A 1 302 ? -10.884 8.530 -4.908 1.00 92.00 302 GLY A CA 1
ATOM 2429 C C . GLY A 1 302 ? -9.554 7.806 -4.705 1.00 92.00 302 GLY A C 1
ATOM 2430 O O . GLY A 1 302 ? -9.165 6.975 -5.530 1.00 92.00 302 GLY A O 1
ATOM 2431 N N . HIS A 1 303 ? -8.851 8.106 -3.617 1.00 95.88 303 HIS A N 1
ATOM 2432 C CA . HIS A 1 303 ? -7.718 7.305 -3.153 1.00 95.88 303 HIS A CA 1
ATOM 2433 C C . HIS A 1 303 ? -7.726 7.163 -1.635 1.00 95.88 303 HIS A C 1
ATOM 2435 O O . HIS A 1 303 ? -8.289 7.997 -0.929 1.00 95.88 303 HIS A O 1
ATOM 2441 N N . ILE A 1 304 ? -7.115 6.090 -1.138 1.00 97.81 304 ILE A N 1
ATOM 2442 C CA . ILE A 1 304 ? -7.040 5.783 0.289 1.00 97.81 304 ILE A CA 1
ATOM 2443 C C . ILE A 1 304 ? -5.697 5.143 0.620 1.00 97.81 304 ILE A C 1
ATOM 2445 O O . ILE A 1 304 ? -5.246 4.234 -0.076 1.00 97.81 304 ILE A O 1
ATOM 2449 N N . VAL A 1 305 ? -5.064 5.614 1.694 1.00 97.25 305 VAL A N 1
ATOM 2450 C CA . VAL A 1 305 ? -3.767 5.109 2.173 1.00 97.25 305 VAL A CA 1
ATOM 2451 C C . VAL A 1 305 ? -3.786 4.915 3.691 1.00 97.25 305 VAL A C 1
ATOM 2453 O O . VAL A 1 305 ? -4.780 5.234 4.353 1.00 97.25 305 VAL A O 1
ATOM 2456 N N . THR A 1 306 ? -2.711 4.370 4.259 1.00 96.75 306 THR A N 1
ATOM 2457 C CA . THR A 1 306 ? -2.583 4.164 5.705 1.00 96.75 306 THR A CA 1
ATOM 2458 C C . THR A 1 306 ? -1.729 5.246 6.358 1.00 96.75 306 THR A C 1
ATOM 2460 O O . THR A 1 306 ? -0.810 5.807 5.757 1.00 96.75 306 THR A O 1
ATOM 2463 N N . LEU A 1 307 ? -2.057 5.556 7.611 1.00 95.94 307 LEU A N 1
ATOM 2464 C CA . LEU A 1 307 ? -1.266 6.404 8.492 1.00 95.94 307 LEU A CA 1
ATOM 2465 C C . LEU A 1 307 ? -0.931 5.646 9.769 1.00 95.94 307 LEU A C 1
ATOM 2467 O O . LEU A 1 307 ? -1.808 5.002 10.347 1.00 95.94 307 LEU A O 1
ATOM 2471 N N . GLU A 1 308 ? 0.286 5.813 10.267 1.00 93.94 308 GLU A N 1
ATOM 2472 C CA . GLU A 1 308 ? 0.710 5.263 11.552 1.00 93.94 308 GLU A CA 1
ATOM 2473 C C . GLU A 1 308 ? 1.473 6.307 12.363 1.00 93.94 308 GLU A C 1
ATOM 2475 O O . GLU A 1 308 ? 2.419 6.935 11.878 1.00 93.94 308 GLU A O 1
ATOM 2480 N N . ARG A 1 309 ? 1.038 6.531 13.608 1.00 91.94 309 ARG A N 1
ATOM 2481 C CA . ARG A 1 309 ? 1.729 7.439 14.525 1.00 91.94 309 ARG A CA 1
ATOM 2482 C C . ARG A 1 309 ? 2.840 6.695 15.251 1.00 91.94 309 ARG A C 1
ATOM 2484 O O . ARG A 1 309 ? 2.582 5.933 16.178 1.00 91.94 309 ARG A O 1
ATOM 2491 N N . THR A 1 310 ? 4.075 7.003 14.894 1.00 88.00 310 THR A N 1
ATOM 2492 C CA . THR A 1 310 ? 5.278 6.508 15.574 1.00 88.00 310 THR A CA 1
ATOM 2493 C C . THR A 1 310 ? 5.773 7.519 16.614 1.00 88.00 310 THR A C 1
ATOM 2495 O O . THR A 1 310 ? 5.297 8.656 16.671 1.00 88.00 310 THR A O 1
ATOM 2498 N N . GLU A 1 311 ? 6.778 7.142 17.408 1.00 81.38 311 GLU A N 1
ATOM 2499 C CA . GLU A 1 311 ? 7.477 8.075 18.310 1.00 81.38 311 GLU A CA 1
ATOM 2500 C C . GLU A 1 311 ? 8.209 9.192 17.549 1.00 81.38 311 GLU A C 1
ATOM 2502 O O . GLU A 1 311 ? 8.397 10.287 18.074 1.00 81.38 311 GLU A O 1
ATOM 2507 N N . ARG A 1 312 ? 8.592 8.932 16.291 1.00 78.69 312 ARG A N 1
ATOM 2508 C CA . ARG A 1 312 ? 9.309 9.879 15.426 1.00 78.69 312 ARG A CA 1
ATOM 2509 C C . ARG A 1 312 ? 8.386 10.754 14.575 1.00 78.69 312 ARG A C 1
ATOM 2511 O O . ARG A 1 312 ? 8.873 11.643 13.883 1.00 78.69 312 ARG A O 1
ATOM 2518 N N . GLY A 1 313 ? 7.073 10.522 14.618 1.00 84.50 313 GLY A N 1
ATOM 2519 C CA . GLY A 1 313 ? 6.086 11.289 13.861 1.00 84.50 313 GLY A CA 1
ATOM 2520 C C . GLY A 1 313 ? 5.060 10.428 13.130 1.00 84.50 313 GLY A C 1
ATOM 2521 O O . GLY A 1 313 ? 4.984 9.212 13.320 1.00 84.50 313 GLY A O 1
ATOM 2522 N N . LEU A 1 314 ? 4.238 11.084 12.311 1.00 89.44 314 LEU A N 1
ATOM 2523 C CA . LEU A 1 314 ? 3.245 10.420 11.474 1.00 89.44 314 LEU A CA 1
ATOM 2524 C C . LEU A 1 314 ? 3.903 9.887 10.207 1.00 89.44 314 LEU A C 1
ATOM 2526 O O . LEU A 1 314 ? 4.554 10.636 9.479 1.00 89.44 314 LEU A O 1
ATOM 2530 N N . VAL A 1 315 ? 3.687 8.613 9.920 1.00 92.38 315 VAL A N 1
ATOM 2531 C CA . VAL A 1 315 ? 4.119 7.991 8.673 1.00 92.38 315 VAL A CA 1
ATOM 2532 C C . VAL A 1 315 ? 2.895 7.769 7.796 1.00 92.38 315 VAL A C 1
ATOM 2534 O O . VAL A 1 315 ? 1.912 7.201 8.265 1.00 92.38 315 VAL A O 1
ATOM 2537 N N . CYS A 1 316 ? 2.949 8.226 6.540 1.00 94.12 316 CYS A N 1
ATOM 2538 C CA . CYS A 1 316 ? 1.908 7.965 5.546 1.00 94.12 316 CYS A CA 1
ATOM 2539 C C . CYS A 1 316 ? 2.436 6.979 4.511 1.00 94.12 316 CYS A C 1
ATOM 2541 O O . CYS A 1 316 ? 3.520 7.177 3.949 1.00 94.12 316 CYS A O 1
ATOM 2543 N N . TYR A 1 317 ? 1.659 5.938 4.253 1.00 93.25 317 TYR A N 1
ATOM 2544 C CA . TYR A 1 317 ? 2.102 4.812 3.461 1.00 93.25 317 TYR A CA 1
ATOM 2545 C C . TYR A 1 317 ? 0.975 4.280 2.574 1.00 93.25 317 TYR A C 1
ATOM 2547 O O . TYR A 1 317 ? -0.139 4.049 3.033 1.00 93.25 317 TYR A O 1
ATOM 2555 N N . ASP A 1 318 ? 1.268 4.107 1.291 1.00 94.31 318 ASP A N 1
ATOM 2556 C CA . ASP A 1 318 ? 0.345 3.607 0.283 1.00 94.31 318 ASP A CA 1
ATOM 2557 C C . ASP A 1 318 ? 0.622 2.123 -0.008 1.00 94.31 318 ASP A C 1
ATOM 2559 O O . ASP A 1 318 ? 1.507 1.820 -0.813 1.00 94.31 318 ASP A O 1
ATOM 2563 N N . PRO A 1 319 ? -0.140 1.185 0.585 1.00 92.31 319 PRO A N 1
ATOM 2564 C CA . PRO A 1 319 ? 0.069 -0.249 0.385 1.00 92.31 319 PRO A CA 1
ATOM 2565 C C . PRO A 1 319 ? -0.311 -0.749 -1.015 1.00 92.31 319 PRO A C 1
ATOM 2567 O O . PRO A 1 319 ? 0.001 -1.891 -1.355 1.00 92.31 319 PRO A O 1
ATOM 2570 N N . GLN A 1 320 ? -1.006 0.051 -1.836 1.00 89.50 320 GLN A N 1
ATOM 2571 C CA . GLN A 1 320 ? -1.379 -0.366 -3.191 1.00 89.50 320 GLN A CA 1
ATOM 2572 C C . GLN A 1 320 ? -0.166 -0.360 -4.121 1.00 89.50 320 GLN A C 1
ATOM 2574 O O . GLN A 1 320 ? 0.015 -1.289 -4.913 1.00 89.50 320 GLN A O 1
ATOM 2579 N N . VAL A 1 321 ? 0.641 0.699 -4.029 1.00 84.75 321 VAL A N 1
ATOM 2580 C CA . VAL A 1 321 ? 1.839 0.916 -4.859 1.00 84.75 321 VAL A CA 1
ATOM 2581 C C . VAL A 1 321 ? 3.138 0.799 -4.072 1.00 84.75 321 VAL A C 1
ATOM 2583 O O . VAL A 1 321 ? 4.214 0.931 -4.637 1.00 84.75 321 VAL A O 1
ATOM 2586 N N . ASN A 1 322 ? 3.031 0.530 -2.780 1.00 80.12 322 ASN A N 1
ATOM 2587 C CA . ASN A 1 322 ? 4.108 0.435 -1.822 1.00 80.12 322 ASN A CA 1
ATOM 2588 C C . ASN A 1 322 ? 4.926 1.723 -1.626 1.00 80.12 322 ASN A C 1
ATOM 2590 O O . ASN A 1 322 ? 6.137 1.714 -1.512 1.00 80.12 322 ASN A O 1
ATOM 2594 N N . GLU A 1 323 ? 4.287 2.891 -1.585 1.00 84.75 323 GLU A N 1
ATOM 2595 C CA . GLU A 1 323 ? 5.016 4.165 -1.504 1.00 84.75 323 GLU A CA 1
ATOM 2596 C C . GLU A 1 323 ? 4.769 4.944 -0.214 1.00 84.75 323 GLU A C 1
ATOM 2598 O O . GLU A 1 323 ? 3.642 5.147 0.224 1.00 84.75 323 GLU A O 1
ATOM 2603 N N . PHE A 1 324 ? 5.847 5.484 0.352 1.00 87.81 324 PHE A N 1
ATOM 2604 C CA . PHE A 1 324 ? 5.787 6.493 1.406 1.00 87.81 324 PHE A CA 1
ATOM 2605 C C . PHE A 1 324 ? 5.480 7.872 0.830 1.00 87.81 324 PHE A C 1
ATOM 2607 O O . PHE A 1 324 ? 6.175 8.315 -0.089 1.00 87.81 324 PHE A O 1
ATOM 2614 N N . MET A 1 325 ? 4.524 8.584 1.428 1.00 89.94 325 MET A N 1
ATOM 2615 C CA . MET A 1 325 ? 4.140 9.943 1.033 1.00 89.94 325 MET A CA 1
ATOM 2616 C C . MET A 1 325 ? 4.047 10.916 2.219 1.00 89.94 325 MET A C 1
ATOM 2618 O O . MET A 1 325 ? 3.969 10.508 3.374 1.00 89.94 325 MET A O 1
ATOM 2622 N N . SER A 1 326 ? 4.078 12.219 1.942 1.00 88.94 326 SER A N 1
ATOM 2623 C CA . SER A 1 326 ? 3.823 13.270 2.935 1.00 88.94 326 SER A CA 1
ATOM 2624 C C . SER A 1 326 ? 2.341 13.643 2.993 1.00 88.94 326 SER A C 1
ATOM 2626 O O . SER A 1 326 ? 1.617 13.530 2.000 1.00 88.94 326 SER A O 1
ATOM 2628 N N . LEU A 1 327 ? 1.898 14.191 4.130 1.00 89.56 327 LEU A N 1
ATOM 2629 C CA . LEU A 1 327 ? 0.564 14.794 4.233 1.00 89.56 327 LEU A CA 1
ATOM 2630 C C . LEU A 1 327 ? 0.375 15.928 3.219 1.00 89.56 327 LEU A C 1
ATOM 2632 O O . LEU A 1 327 ? -0.700 16.070 2.646 1.00 89.56 327 LEU A O 1
ATOM 2636 N N . GLN A 1 328 ? 1.421 16.713 2.953 1.00 87.75 328 GLN A N 1
ATOM 2637 C CA . GLN A 1 328 ? 1.373 17.800 1.977 1.00 87.75 328 GLN A CA 1
ATOM 2638 C C . GLN A 1 328 ? 1.085 17.278 0.567 1.00 87.75 328 GLN A C 1
ATOM 2640 O O . GLN A 1 328 ? 0.357 17.924 -0.182 1.00 87.75 328 GLN A O 1
ATOM 2645 N N . GLU A 1 329 ? 1.617 16.112 0.197 1.00 89.19 329 GLU A N 1
ATOM 2646 C CA . GLU A 1 329 ? 1.320 15.485 -1.092 1.00 89.19 329 GLU A CA 1
ATOM 2647 C C . GLU A 1 329 ? -0.123 14.992 -1.178 1.00 89.19 329 GLU A C 1
ATOM 2649 O O . GLU A 1 329 ? -0.753 15.210 -2.211 1.00 89.19 329 GLU A O 1
ATOM 2654 N N . ILE A 1 330 ? -0.661 14.397 -0.104 1.00 92.19 330 ILE A N 1
ATOM 2655 C CA . ILE A 1 330 ? -2.081 14.006 -0.028 1.00 92.19 330 ILE A CA 1
ATOM 2656 C C . ILE A 1 330 ? -2.967 15.241 -0.234 1.00 92.19 330 ILE A C 1
ATOM 2658 O O . ILE A 1 330 ? -3.803 15.290 -1.132 1.00 92.19 330 ILE A O 1
ATOM 2662 N N . VAL A 1 331 ? -2.732 16.287 0.558 1.00 91.88 331 VAL A N 1
ATOM 2663 C CA . VAL A 1 331 ? -3.542 17.512 0.541 1.00 91.88 331 VAL A CA 1
ATOM 2664 C C . VAL A 1 331 ? -3.394 18.280 -0.777 1.00 91.88 331 VAL A C 1
ATOM 2666 O O . VAL A 1 331 ? -4.340 18.907 -1.255 1.00 91.88 331 VAL A O 1
ATOM 2669 N N . LYS A 1 332 ? -2.224 18.220 -1.419 1.00 90.69 332 LYS A N 1
ATOM 2670 C CA . LYS A 1 332 ? -2.020 18.811 -2.745 1.00 90.69 332 LYS A CA 1
ATOM 2671 C C . LYS A 1 332 ? -2.762 18.044 -3.839 1.00 90.69 332 LYS A C 1
ATOM 2673 O O . LYS A 1 332 ? -3.167 18.670 -4.815 1.00 90.69 332 LYS A O 1
ATOM 2678 N N . ASP A 1 333 ? -2.931 16.733 -3.699 1.00 90.62 333 ASP A N 1
ATOM 2679 C CA . ASP A 1 333 ? -3.660 15.892 -4.655 1.00 90.62 333 ASP A CA 1
ATOM 2680 C C . ASP A 1 333 ? -5.186 15.945 -4.469 1.00 90.62 333 ASP A C 1
ATOM 2682 O O . ASP A 1 333 ? -5.933 15.612 -5.386 1.00 90.62 333 ASP A O 1
ATOM 2686 N N . MET A 1 334 ? -5.656 16.441 -3.324 1.00 92.94 334 MET A N 1
ATOM 2687 C CA . MET A 1 334 ? -7.075 16.632 -3.027 1.00 92.94 334 MET A CA 1
ATOM 2688 C C . MET A 1 334 ? -7.791 17.534 -4.039 1.00 92.94 334 MET A C 1
ATOM 2690 O O . MET A 1 334 ? -7.302 18.612 -4.414 1.00 92.94 334 MET A O 1
ATOM 2694 N N . ALA A 1 335 ? -8.985 17.105 -4.449 1.00 91.25 335 ALA A N 1
ATOM 2695 C CA . ALA A 1 335 ? -9.919 17.887 -5.241 1.00 91.25 335 ALA A CA 1
ATOM 2696 C C . ALA A 1 335 ? -10.408 19.106 -4.448 1.00 91.25 335 ALA A C 1
ATOM 2698 O O . ALA A 1 335 ? -10.629 19.046 -3.235 1.00 91.25 335 ALA A O 1
ATOM 2699 N N . GLN A 1 336 ? -10.597 20.233 -5.132 1.00 88.19 336 GLN A N 1
ATOM 2700 C CA . GLN A 1 336 ? -11.041 21.464 -4.485 1.00 88.19 336 GLN A CA 1
ATOM 2701 C C . GLN A 1 336 ? -12.431 21.285 -3.856 1.00 88.19 336 GLN A C 1
ATOM 2703 O O . GLN A 1 336 ? -13.355 20.813 -4.510 1.00 88.19 336 GLN A O 1
ATOM 2708 N N . GLY A 1 337 ? -12.578 21.679 -2.588 1.00 84.44 337 GLY A N 1
ATOM 2709 C CA . GLY A 1 337 ? -13.841 21.570 -1.848 1.00 84.44 337 GLY A CA 1
ATOM 2710 C C . GLY A 1 337 ? -14.162 20.170 -1.309 1.00 84.44 337 GLY A C 1
ATOM 2711 O O . GLY A 1 337 ? -15.170 20.018 -0.619 1.00 84.44 337 GLY A O 1
ATOM 2712 N N . SER A 1 338 ? -13.314 19.170 -1.576 1.00 90.81 338 SER A N 1
ATOM 2713 C CA . SER A 1 338 ? -13.433 17.839 -0.972 1.00 90.81 338 SER A CA 1
ATOM 2714 C C . SER A 1 338 ? -13.015 17.847 0.505 1.00 90.81 338 SER A C 1
ATOM 2716 O O . SER A 1 338 ? -12.482 18.835 1.027 1.00 90.81 338 SER A O 1
ATOM 2718 N N . LYS A 1 339 ? -13.286 16.740 1.200 1.00 93.56 339 LYS A N 1
ATOM 2719 C CA . LYS A 1 339 ? -12.856 16.517 2.582 1.00 93.56 339 LYS A CA 1
ATOM 2720 C C . LYS A 1 339 ? -12.008 15.258 2.653 1.00 93.56 339 LYS A C 1
ATOM 2722 O O . LYS A 1 339 ? -12.281 14.288 1.958 1.00 93.56 339 LYS A O 1
ATOM 2727 N N . ILE A 1 340 ? -11.032 15.274 3.550 1.00 95.81 340 ILE A N 1
ATOM 2728 C CA . ILE A 1 340 ? -10.343 14.073 3.994 1.00 95.81 340 ILE A CA 1
ATOM 2729 C C . ILE A 1 340 ? -11.248 13.286 4.924 1.00 95.81 340 ILE A C 1
ATOM 2731 O O . ILE A 1 340 ? -11.772 13.815 5.909 1.00 95.81 340 ILE A O 1
ATOM 2735 N N . GLU A 1 341 ? -11.352 12.004 4.625 1.00 97.19 341 GLU A N 1
ATOM 2736 C CA . GLU A 1 341 ? -11.990 10.989 5.435 1.00 97.19 341 GLU A CA 1
ATOM 2737 C C . GLU A 1 341 ? -10.930 10.290 6.285 1.00 97.19 341 GLU A C 1
ATOM 2739 O O . GLU A 1 341 ? -10.104 9.535 5.776 1.00 97.19 341 GLU A O 1
ATOM 2744 N N . LEU A 1 342 ? -10.923 10.551 7.592 1.00 97.75 342 LEU A N 1
ATOM 2745 C CA . LEU A 1 342 ? -9.966 9.939 8.512 1.00 97.75 342 LEU A CA 1
ATOM 2746 C C . LEU A 1 342 ? -10.673 8.899 9.382 1.00 97.75 342 LEU A C 1
ATOM 2748 O O . LEU A 1 342 ? -11.591 9.236 10.132 1.00 97.75 342 LEU A O 1
ATOM 2752 N N . LEU A 1 343 ? -10.223 7.645 9.337 1.00 98.12 343 LEU A N 1
ATOM 2753 C CA . LEU A 1 343 ? -10.771 6.540 10.128 1.00 98.12 343 LEU A CA 1
ATOM 2754 C C . LEU A 1 343 ? -9.677 5.881 10.967 1.00 98.12 343 LEU A C 1
ATOM 2756 O O . LEU A 1 343 ? -8.738 5.323 10.415 1.00 98.12 343 LEU A O 1
ATOM 2760 N N . ARG A 1 344 ? -9.815 5.876 12.295 1.00 97.25 344 ARG A N 1
ATOM 2761 C CA . ARG A 1 344 ? -8.931 5.114 13.188 1.00 97.25 344 ARG A CA 1
ATOM 2762 C C . ARG A 1 344 ? -9.268 3.621 13.152 1.00 97.25 344 ARG A C 1
ATOM 2764 O O . ARG A 1 344 ? -10.382 3.248 13.515 1.00 97.25 344 ARG A O 1
ATOM 2771 N N . VAL A 1 345 ? -8.310 2.772 12.777 1.00 97.06 345 VAL A N 1
ATOM 2772 C CA . VAL A 1 345 ? -8.555 1.346 12.487 1.00 97.06 345 VAL A CA 1
ATOM 2773 C C . VAL A 1 345 ? -7.957 0.366 13.493 1.00 97.06 345 VAL A C 1
ATOM 2775 O O . VAL A 1 345 ? -8.488 -0.737 13.620 1.00 97.06 345 VAL A O 1
ATOM 2778 N N . ASP A 1 346 ? -6.942 0.752 14.279 1.00 94.00 346 ASP A N 1
ATOM 2779 C CA . ASP A 1 346 ? -6.178 -0.148 15.173 1.00 94.00 346 ASP A CA 1
ATOM 2780 C C . ASP A 1 346 ? -7.035 -0.938 16.183 1.00 94.00 346 ASP A C 1
ATOM 2782 O O . ASP A 1 346 ? -6.638 -2.011 16.638 1.00 94.00 346 ASP A O 1
ATOM 2786 N N . ARG A 1 347 ? -8.229 -0.432 16.515 1.00 93.81 347 ARG A N 1
ATOM 2787 C CA . ARG A 1 347 ? -9.164 -1.033 17.486 1.00 93.81 347 ARG A CA 1
ATOM 2788 C C . ARG A 1 347 ? -10.435 -1.609 16.867 1.00 93.81 347 ARG A C 1
ATOM 2790 O O . ARG A 1 347 ? -11.276 -2.140 17.590 1.00 93.81 347 ARG A O 1
ATOM 2797 N N . LEU A 1 348 ? -10.609 -1.469 15.555 1.00 97.38 348 LEU A N 1
ATOM 2798 C CA . LEU A 1 348 ? -11.793 -1.959 14.857 1.00 97.38 348 LEU A CA 1
ATOM 2799 C C . LEU A 1 348 ? -11.692 -3.460 14.596 1.00 97.38 348 LEU A C 1
ATOM 2801 O O . LEU A 1 348 ? -10.601 -4.022 14.489 1.00 97.38 348 LEU A O 1
ATOM 2805 N N . LEU A 1 349 ? -12.848 -4.102 14.488 1.00 97.88 349 LEU A N 1
ATOM 2806 C CA . LEU A 1 349 ? -12.995 -5.497 14.085 1.00 97.88 349 LEU A CA 1
ATOM 2807 C C . LEU A 1 349 ? -13.332 -5.555 12.586 1.00 97.88 349 LEU A C 1
ATOM 2809 O O . LEU A 1 349 ? -13.809 -4.567 12.026 1.00 97.88 349 LEU A O 1
ATOM 2813 N N . VAL A 1 350 ? -13.119 -6.702 11.945 1.00 97.50 350 VAL A N 1
ATOM 2814 C CA . VAL A 1 350 ? -13.406 -6.930 10.520 1.00 97.50 350 VAL A CA 1
ATOM 2815 C C . VAL A 1 350 ? -14.631 -7.822 10.354 1.00 97.50 350 VAL A C 1
ATOM 2817 O O . VAL A 1 350 ? -14.769 -8.840 11.033 1.00 97.50 350 VAL A O 1
ATOM 2820 N N . ARG A 1 351 ? -15.505 -7.480 9.406 1.00 97.00 351 ARG A N 1
ATOM 2821 C CA . ARG A 1 351 ? -16.628 -8.327 8.994 1.00 97.00 351 ARG A CA 1
ATOM 2822 C C . ARG A 1 351 ? -16.107 -9.546 8.235 1.00 97.00 351 ARG A C 1
ATOM 2824 O O . ARG A 1 351 ? -15.814 -9.476 7.043 1.00 97.00 351 ARG A O 1
AT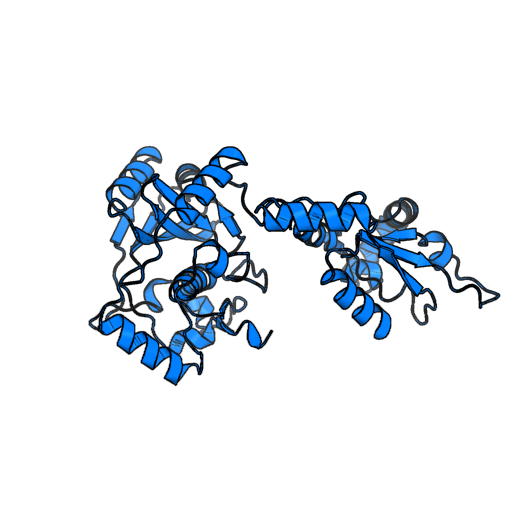OM 2831 N N . SER A 1 352 ? -16.027 -10.667 8.943 1.00 93.94 352 SER A N 1
ATOM 2832 C CA . SER A 1 352 ? -15.520 -11.961 8.464 1.00 93.94 352 SER A CA 1
ATOM 2833 C C . SER A 1 352 ? -16.093 -12.376 7.097 1.00 93.94 352 SER A C 1
ATOM 2835 O O . SER A 1 352 ? -15.340 -12.783 6.218 1.00 93.94 352 SER A O 1
ATOM 2837 N N . GLN A 1 353 ? -17.399 -12.185 6.882 1.00 92.31 353 GLN A N 1
ATOM 2838 C CA . GLN A 1 353 ? -18.127 -12.546 5.653 1.00 92.31 353 GLN A CA 1
ATOM 2839 C C . GLN A 1 353 ? -17.736 -11.738 4.405 1.00 92.31 353 GLN A C 1
ATOM 2841 O O . GLN A 1 353 ? -18.023 -12.154 3.286 1.00 92.31 353 GLN A O 1
ATOM 2846 N N . MET A 1 354 ? -17.142 -10.558 4.590 1.00 95.12 354 MET A N 1
ATOM 2847 C CA . MET A 1 354 ? -16.666 -9.710 3.492 1.00 95.12 354 MET A CA 1
ATOM 2848 C C . MET A 1 354 ? -15.190 -9.969 3.184 1.00 95.12 354 MET A C 1
ATOM 2850 O O . MET A 1 354 ? -14.713 -9.640 2.101 1.00 95.12 354 MET A O 1
ATOM 2854 N N . PHE A 1 355 ? -14.456 -10.535 4.141 1.00 93.31 355 PHE A N 1
ATOM 2855 C CA . PHE A 1 355 ? -13.002 -10.550 4.132 1.00 93.31 355 PHE A CA 1
ATOM 2856 C C . PHE A 1 355 ? -12.411 -11.493 3.077 1.00 93.31 355 PHE A C 1
ATOM 2858 O O . PHE A 1 355 ? -11.474 -11.118 2.376 1.00 93.31 355 PHE A O 1
ATOM 2865 N N . ASP A 1 356 ? -12.982 -12.684 2.890 1.00 89.94 356 ASP A N 1
ATOM 2866 C CA . ASP A 1 356 ? -12.569 -13.633 1.840 1.00 89.94 356 ASP A CA 1
ATOM 2867 C C . ASP A 1 356 ? -12.905 -13.141 0.421 1.00 89.94 356 ASP A C 1
ATOM 2869 O O . ASP A 1 356 ? -12.347 -13.628 -0.557 1.00 89.94 356 ASP A O 1
ATOM 2873 N N . LYS A 1 357 ? -13.813 -12.165 0.285 1.00 94.62 357 LYS A N 1
ATOM 2874 C CA . LYS A 1 357 ? -14.208 -11.596 -1.016 1.00 94.62 357 LYS A CA 1
ATOM 2875 C C . LYS A 1 357 ? -13.236 -10.556 -1.549 1.00 94.62 357 LYS A C 1
ATOM 2877 O O . LYS A 1 357 ? -13.338 -10.191 -2.717 1.00 94.62 357 LYS A O 1
ATOM 2882 N N . ILE A 1 358 ? -12.324 -10.074 -0.710 1.00 94.12 358 ILE A N 1
ATOM 2883 C CA . ILE A 1 358 ? -11.343 -9.044 -1.072 1.00 94.12 358 ILE A CA 1
ATOM 2884 C C . ILE A 1 358 ? -9.897 -9.484 -0.834 1.00 94.12 358 ILE A C 1
ATOM 2886 O O . ILE A 1 358 ? -8.976 -8.726 -1.132 1.00 94.12 358 ILE A O 1
ATOM 2890 N N . THR A 1 359 ? -9.681 -10.697 -0.321 1.00 93.75 359 THR A N 1
ATOM 2891 C CA . THR A 1 359 ? -8.351 -11.209 0.026 1.00 93.75 359 THR A CA 1
ATOM 2892 C C . THR A 1 359 ? -8.146 -12.637 -0.454 1.00 93.75 359 THR A C 1
ATOM 2894 O O . THR A 1 359 ? -9.106 -13.394 -0.570 1.00 93.75 359 THR A O 1
ATOM 2897 N N . ASP A 1 360 ? -6.889 -13.014 -0.677 1.00 88.69 360 ASP A N 1
ATOM 2898 C CA . ASP A 1 360 ? -6.472 -14.406 -0.860 1.00 88.69 360 ASP A CA 1
ATOM 2899 C C . ASP A 1 360 ? -5.250 -14.717 0.010 1.00 88.69 360 ASP A C 1
ATOM 2901 O O . ASP A 1 360 ? -4.510 -13.818 0.418 1.00 88.69 360 ASP A O 1
ATOM 2905 N N . SER A 1 361 ? -5.026 -15.996 0.306 1.00 83.56 361 SER A N 1
ATOM 2906 C CA . SER A 1 361 ? -3.833 -16.428 1.030 1.00 83.56 361 SER A CA 1
ATOM 2907 C C . SER A 1 361 ? -2.619 -16.416 0.112 1.00 83.56 361 SER A C 1
ATOM 2909 O O . SER A 1 361 ? -2.656 -16.994 -0.972 1.00 83.56 361 SER A O 1
ATOM 2911 N N . ILE A 1 362 ? -1.506 -15.858 0.593 1.00 67.94 362 ILE A N 1
ATOM 2912 C CA . ILE A 1 362 ? -0.246 -15.853 -0.166 1.00 67.94 362 ILE A CA 1
ATOM 2913 C C . ILE A 1 362 ? 0.246 -17.276 -0.432 1.00 67.94 362 ILE A C 1
ATOM 2915 O O . ILE A 1 362 ? 0.749 -17.556 -1.507 1.00 67.94 362 ILE A O 1
ATOM 2919 N N . SER A 1 363 ? 0.016 -18.207 0.495 1.00 62.53 363 SER A N 1
ATOM 2920 C CA . SER A 1 363 ? 0.406 -19.616 0.333 1.00 62.53 363 SER A CA 1
ATOM 2921 C C . SER A 1 363 ? -0.284 -20.360 -0.822 1.00 62.53 363 SER A C 1
ATOM 2923 O O . SER A 1 363 ? 0.125 -21.473 -1.151 1.00 62.53 363 SER A O 1
ATOM 2925 N N . LYS A 1 364 ? -1.349 -19.790 -1.402 1.00 50.94 364 LYS A N 1
ATOM 2926 C CA . LYS A 1 364 ? -2.108 -20.377 -2.518 1.00 50.94 364 LYS A CA 1
ATOM 2927 C C . LYS A 1 364 ? -1.740 -19.785 -3.884 1.00 50.94 364 LYS A C 1
ATOM 2929 O O . LYS A 1 364 ? -2.220 -20.303 -4.893 1.00 50.94 364 LYS A O 1
ATOM 2934 N N . LEU A 1 365 ? -0.945 -18.716 -3.899 1.00 47.06 365 LEU A N 1
ATOM 2935 C CA . LEU A 1 365 ? -0.452 -18.018 -5.088 1.00 47.06 365 LEU A CA 1
ATOM 2936 C C . LEU A 1 365 ? 0.951 -18.514 -5.440 1.00 47.06 365 LEU A C 1
ATOM 2938 O O . LEU A 1 365 ? 1.238 -18.577 -6.657 1.00 47.06 365 LEU A O 1
#

Sequence (365 aa):
MAYHKADNERWRQLDFILGYEVKVSGTNPNVCPLCMELEGKYPKEFEFVGWHPHCRCHAIPILEKPEDFLKRQQALQQGQHVPPLRAVKQPPQNFLQHLKNNQDRLQQ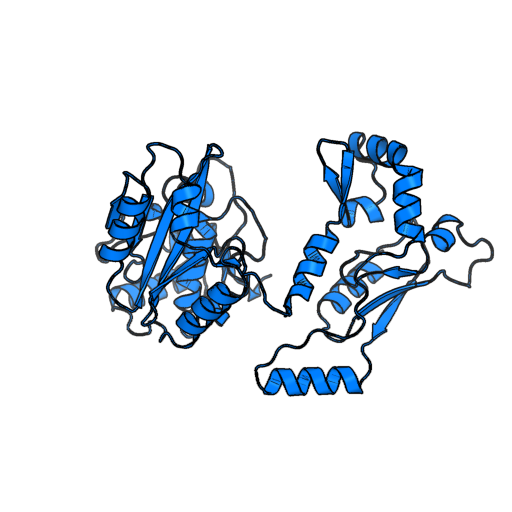ASKRGTLPYFIRDNYKVTKKGELTPRFYAQSIEAQKQGIYGNKLGRKATREAQTALAEHKTLDNFSEAQMKNFEEINKTTGYKRGKVMSFEEADNGQSNISRDIENCASCVVVHEMRLRGYDITALKFDKRDGSISKLLSEDTRSIWMTAKGKTPEFSALIGGEPDEIVKAIEKQTQPIGSRYHIGWDNRSGGGHIVTLERTERGLVCYDPQVNEFMSLQEIVKDMAQGSKIELLRVDRLLVRSQMFDKITDSISKL